Protein AF-0000000069316876 (afdb_homodimer)

InterPro domains:
  IPR002075 Nuclear transport factor 2 domain [PF02136] (20-134)
  IPR018222 Nuclear transport factor 2, eukaryote [PS50177] (19-134)
  IPR018222 Nuclear transport factor 2, eukaryote [cd00780] (15-136)
  IPR032710 NTF2-like domain superfamily [SSF54427] (7-137)
  IPR045875 Nuclear transport factor 2 [PTHR12612] (15-136)

Foldseek 3Di:
DPPDDDPVQVVLQVVFQVCQVVLVVVQQCCLQPNLQCQLVQADQQAWEAAANDIDTGSVRVSVVSVPFAHKDWDWDDKHKHWDDDVVDDPWTKMKMKTWTWMDGDPDDIFIKIKIFIWTDDPPDIHTRYIYIHTDHPVD/DPPDDDPVQVVLQVVFQVCQVVLVVVQQCCLQPNLQCQLVQADQQAWEAAANDIDTGSVRVSVVSVPFAHKDWDWDDKHKHWDDDVVDDPWTKMKMKTWTWMDGDPDDIFIKIKIFIWTDDPPDIHTRYIYIHTDPPVD

Nearest PDB structures (foldseek):
  6mrk-assembly1_U  TM=9.767E-01  e=1.403E-19  Drosophila melanogaster
  6ihj-assembly1_B  TM=9.758E-01  e=2.278E-18  Drosophila melanogaster
  6mrk-assembly2_V  TM=9.751E-01  e=9.925E-17  Drosophila melanogaster
  1jkg-assembly1_A  TM=9.235E-01  e=2.663E-16  Homo sapiens
  3nv0-assembly1_B  TM=8.945E-01  e=1.255E-13  Caenorhabditis elegans

Secondary structure (DSSP, 8-state):
------HHHHHHHHHHHHHHHHHHHHHHHHHHH-GGGGGGGEEEEEEEEETTEEEESHHHHHHHHHTSPPEEEEEEEEEEEEPPGGGB-SS-EEEEEEEEEEEETTSPPEEEEEEEEEEEETTEEEEEEEEEEE-GGG-/------HHHHHHHHHHHHHHHHHHHHHHHHHHH-GGGGGGGEEEEEEEEETTEEEESHHHHHHHHHTSPPEEEEEEEEEEEEPPGGGB-SS-EEEEEEEEEEEETTS--EEEEEEEEEEEETTEEEEEEEEEEE-GGG-

Solvent-accessible surface area (backbone atoms only — not comparable to full-atom values): 14569 Å² total; per-residue (Å²): 125,81,80,69,74,54,67,68,56,50,52,44,35,52,50,25,42,55,50,44,55,55,50,51,53,53,47,53,49,26,66,44,74,36,42,92,54,46,33,76,45,32,30,72,76,13,36,39,31,53,66,84,44,73,38,59,22,19,68,50,40,25,53,55,55,64,72,48,72,57,42,49,78,46,82,72,46,77,48,42,36,54,59,57,66,88,60,27,35,98,52,62,33,33,40,34,42,38,31,30,38,34,28,42,69,95,47,74,71,39,42,34,39,34,40,36,33,34,34,52,57,87,96,40,70,25,28,49,34,38,41,37,38,74,46,71,75,83,103,125,84,78,69,73,52,68,68,57,49,53,45,34,52,50,25,42,55,49,44,54,57,49,49,52,53,47,53,50,27,66,43,74,35,41,93,55,47,32,76,45,31,30,70,75,12,36,39,30,54,66,84,44,73,37,59,22,18,70,50,41,28,54,54,53,65,71,48,72,57,42,48,78,45,81,72,47,79,49,42,36,56,59,59,64,89,62,27,35,97,52,61,33,33,42,34,42,37,31,30,37,35,29,42,69,96,47,74,73,40,44,32,40,35,40,37,33,33,33,53,56,88,94,39,70,25,28,48,34,39,40,38,38,74,46,71,76,83,105

pLDDT: mean 90.6, std 13.01, range [31.3, 98.75]

Sequence (278 aa):
MTTAIDPDLRTKIDTACRTAEEFTKLYYESVDKKRHQMARLYMDNGLLVWNGNGANGKDNIQKYFQELPRSEHIMNTLDAQPIIDDAVSSQLTFIIQVSGTVKFQDNPTKPFQQTFMITAQGDKWKIASDCFRLQDAIFMTTAIDPDLRTKIDTACRTAEEFTKLYYESVDKKRHQMARLYMDNGLLVWNGNGANGKDNIQKYFQELPRSEHIMNTLDAQPIIDDAVSSQLTFIIQVSGTVKFQDNPTKPFQQTFMITAQGDKWKIASDCFRLQDAIF

Organism: Aedes albopictus (NCBI:txid7160)

Radius of gyration: 18.0 Å; Cα contacts (8 Å, |Δi|>4): 555; chains: 2; bounding box: 42×45×55 Å

Structure (mmCIF, N/CA/C/O backbone):
data_AF-0000000069316876-model_v1
#
loop_
_entity.id
_entity.type
_entity.pdbx_description
1 polymer 'NTF2-related export protein'
#
loop_
_atom_site.group_PDB
_atom_site.id
_atom_site.type_symbol
_atom_site.label_atom_id
_atom_site.label_alt_id
_atom_site.label_comp_id
_atom_site.label_asym_id
_atom_site.label_entity_id
_atom_site.label_seq_id
_atom_site.pdbx_PDB_ins_code
_atom_site.Cartn_x
_atom_site.Cartn_y
_atom_site.Cartn_z
_atom_site.occupancy
_atom_site.B_iso_or_equiv
_atom_site.auth_seq_id
_atom_site.auth_comp_id
_atom_site.auth_asym_id
_atom_site.auth_atom_id
_atom_site.pdbx_PDB_model_num
ATOM 1 N N . MET A 1 1 ? -2.861 11.773 27.969 1 31.3 1 MET A N 1
ATOM 2 C CA . MET A 1 1 ? -3.354 10.398 27.969 1 31.3 1 MET A CA 1
ATOM 3 C C . MET A 1 1 ? -3.121 9.727 26.625 1 31.3 1 MET A C 1
ATOM 5 O O . MET A 1 1 ? -3.568 10.227 25.594 1 31.3 1 MET A O 1
ATOM 9 N N . THR A 1 2 ? -2.055 9.148 26.344 1 43.97 2 THR A N 1
ATOM 10 C CA . THR A 1 2 ? -1.682 8.453 25.109 1 43.97 2 THR A CA 1
ATOM 11 C C . THR A 1 2 ? -2.842 7.605 24.594 1 43.97 2 THR A C 1
ATOM 13 O O . THR A 1 2 ? -3.303 6.688 25.281 1 43.97 2 THR A O 1
ATOM 16 N N . THR A 1 3 ? -3.941 8.242 24.156 1 51.72 3 THR A N 1
ATOM 17 C CA . THR A 1 3 ? -5.207 7.621 23.781 1 51.72 3 THR A CA 1
ATOM 18 C C . THR A 1 3 ? -4.98 6.215 23.234 1 51.72 3 THR A C 1
ATOM 20 O O . THR A 1 3 ? -4.262 6.031 22.25 1 51.72 3 THR A O 1
ATOM 23 N N . ALA A 1 4 ? -5.004 5.227 24.016 1 57.66 4 ALA A N 1
ATOM 24 C CA . ALA A 1 4 ? -4.77 3.789 23.938 1 57.66 4 ALA A CA 1
ATOM 25 C C . ALA A 1 4 ? -5.57 3.172 22.781 1 57.66 4 ALA A C 1
ATOM 27 O O . ALA A 1 4 ? -6.688 3.609 22.5 1 57.66 4 ALA A O 1
ATOM 28 N N . ILE A 1 5 ? -4.977 2.668 21.844 1 68.25 5 ILE A N 1
ATOM 29 C CA . ILE A 1 5 ? -5.629 1.854 20.828 1 68.25 5 ILE A CA 1
ATOM 30 C C . ILE A 1 5 ? -6.625 0.903 21.484 1 68.25 5 ILE A C 1
ATOM 32 O O . ILE A 1 5 ? -6.301 0.249 22.484 1 68.25 5 ILE A O 1
ATOM 36 N N . ASP A 1 6 ? -7.922 0.992 21.188 1 77.62 6 ASP A N 1
ATOM 37 C CA . ASP A 1 6 ? -8.961 0.065 21.625 1 77.62 6 ASP A CA 1
ATOM 38 C C . ASP A 1 6 ? -8.469 -1.378 21.578 1 77.62 6 ASP A C 1
ATOM 40 O O . ASP A 1 6 ? -7.84 -1.794 20.594 1 77.62 6 ASP A O 1
ATOM 44 N N . PRO A 1 7 ? -8.586 -2.074 22.688 1 82.81 7 PRO A N 1
ATOM 45 C CA . PRO A 1 7 ? -8.094 -3.451 22.75 1 82.81 7 PRO A CA 1
ATOM 46 C C . PRO A 1 7 ? -8.57 -4.301 21.578 1 82.81 7 PRO A C 1
ATOM 48 O O . PRO A 1 7 ? -7.836 -5.164 21.094 1 82.81 7 PRO A O 1
ATOM 51 N N . ASP A 1 8 ? -9.758 -4.125 21.156 1 85.31 8 ASP A N 1
ATOM 52 C CA . ASP A 1 8 ? -10.266 -4.863 20 1 85.31 8 ASP A CA 1
ATOM 53 C C . ASP A 1 8 ? -9.469 -4.531 18.75 1 85.31 8 ASP A C 1
ATOM 55 O O . ASP A 1 8 ? -9.148 -5.422 17.953 1 85.31 8 ASP A O 1
ATOM 59 N N . LEU A 1 9 ? -9.203 -3.328 18.609 1 86.12 9 LEU A N 1
ATOM 60 C CA . LEU A 1 9 ? -8.422 -2.902 17.453 1 86.12 9 LEU A CA 1
ATOM 61 C C . LEU A 1 9 ? -7.004 -3.461 17.516 1 86.12 9 LEU A C 1
ATOM 63 O O . LEU A 1 9 ? -6.445 -3.873 16.5 1 86.12 9 LEU A O 1
ATOM 67 N N . ARG A 1 10 ? -6.438 -3.5 18.703 1 87.75 10 ARG A N 1
ATOM 68 C CA . ARG A 1 10 ? -5.094 -4.039 18.891 1 87.75 10 ARG A CA 1
ATOM 69 C C . ARG A 1 10 ? -5.031 -5.504 18.469 1 87.75 10 ARG A C 1
ATOM 71 O O . ARG A 1 10 ? -4.059 -5.938 17.844 1 87.75 10 ARG A O 1
ATOM 78 N N . THR A 1 11 ? -6.051 -6.215 18.859 1 91.56 11 THR A N 1
ATOM 79 C CA . THR A 1 11 ? -6.105 -7.629 18.484 1 91.56 11 THR A CA 1
ATOM 80 C C . THR A 1 11 ? -6.195 -7.789 16.969 1 91.56 11 THR A C 1
ATOM 82 O O . THR A 1 11 ? -5.551 -8.672 16.406 1 91.56 11 THR A O 1
ATOM 85 N N . LYS A 1 12 ? -6.984 -6.961 16.359 1 90.94 12 LYS A N 1
ATOM 86 C CA . LYS A 1 12 ? -7.117 -7.008 14.906 1 90.94 12 LYS A CA 1
ATOM 87 C C . LYS A 1 12 ? -5.797 -6.664 14.227 1 90.94 12 LYS A C 1
ATOM 89 O O . LYS A 1 12 ? -5.438 -7.27 13.211 1 90.94 12 LYS A O 1
ATOM 94 N N . ILE A 1 13 ? -5.09 -5.75 14.766 1 91.56 13 ILE A N 1
ATOM 95 C CA . ILE A 1 13 ? -3.797 -5.344 14.227 1 91.56 13 ILE A CA 1
ATOM 96 C C . ILE A 1 13 ? -2.803 -6.496 14.344 1 91.56 13 ILE A C 1
ATOM 98 O O . ILE A 1 13 ? -2.078 -6.797 13.398 1 91.56 13 ILE A O 1
ATOM 102 N N . ASP A 1 14 ? -2.822 -7.164 15.469 1 93.69 14 ASP A N 1
ATOM 103 C CA . ASP A 1 14 ? -1.938 -8.305 15.688 1 93.69 14 ASP A CA 1
ATOM 104 C C . ASP A 1 14 ? -2.262 -9.438 14.719 1 93.69 14 ASP A C 1
ATOM 106 O O . ASP A 1 14 ? -1.356 -10.086 14.18 1 93.69 14 ASP A O 1
ATOM 110 N N . THR A 1 15 ? -3.482 -9.672 14.523 1 94.25 15 THR A N 1
ATOM 111 C CA . THR A 1 15 ? -3.914 -10.695 13.578 1 94.25 15 THR A CA 1
ATOM 112 C C . THR A 1 15 ? -3.469 -10.344 12.164 1 94.25 15 THR A C 1
ATOM 114 O O . THR A 1 15 ? -3.004 -11.211 11.422 1 94.25 15 THR A O 1
ATOM 117 N N . ALA A 1 16 ? -3.648 -9.094 11.781 1 95.56 16 ALA A N 1
ATOM 118 C CA . ALA A 1 16 ? -3.217 -8.641 10.461 1 95.56 16 ALA A CA 1
ATOM 119 C C . ALA A 1 16 ? -1.723 -8.875 10.258 1 95.56 16 ALA A C 1
ATOM 121 O O . ALA A 1 16 ? -1.301 -9.359 9.203 1 95.56 16 ALA A O 1
ATOM 122 N N . CYS A 1 17 ? -0.915 -8.578 11.242 1 95.44 17 CYS A N 1
ATOM 123 C CA . CYS A 1 17 ? 0.534 -8.719 11.148 1 95.44 17 CYS A CA 1
ATOM 124 C C . CYS A 1 17 ? 0.928 -10.18 10.984 1 95.44 17 CYS A C 1
ATOM 126 O O . CYS A 1 17 ? 1.76 -10.516 10.141 1 95.44 17 CYS A O 1
ATOM 128 N N . ARG A 1 18 ? 0.341 -11.039 11.781 1 96.56 18 ARG A N 1
ATOM 129 C CA . ARG A 1 18 ? 0.637 -12.469 11.703 1 96.56 18 ARG A CA 1
ATOM 130 C C . ARG A 1 18 ? 0.204 -13.047 10.359 1 96.56 18 ARG A C 1
ATOM 132 O O . ARG A 1 18 ? 0.946 -13.812 9.742 1 96.56 18 ARG A O 1
ATOM 139 N N . THR A 1 19 ? -0.968 -12.703 9.992 1 96.88 19 THR A N 1
ATOM 140 C CA . THR A 1 19 ? -1.488 -13.156 8.711 1 96.88 19 THR A CA 1
ATOM 141 C C . THR A 1 19 ? -0.598 -12.688 7.566 1 96.88 19 THR A C 1
ATOM 143 O O . THR A 1 19 ? -0.281 -13.453 6.656 1 96.88 19 THR A O 1
ATOM 146 N N . ALA A 1 20 ? -0.186 -11.477 7.59 1 98.25 20 ALA A N 1
ATOM 147 C CA . ALA A 1 20 ? 0.658 -10.906 6.547 1 98.25 20 ALA A CA 1
ATOM 148 C C . ALA A 1 20 ? 1.967 -11.68 6.41 1 98.25 20 ALA A C 1
ATOM 150 O O . ALA A 1 20 ? 2.441 -11.914 5.301 1 98.25 20 ALA A O 1
ATOM 151 N N . GLU A 1 21 ? 2.564 -12.031 7.512 1 98.06 21 GLU A N 1
ATOM 152 C CA . GLU A 1 21 ? 3.818 -12.773 7.492 1 98.06 21 GLU A CA 1
ATOM 153 C C . GLU A 1 21 ? 3.652 -14.109 6.773 1 98.06 21 GLU A C 1
ATOM 155 O O . GLU A 1 21 ? 4.434 -14.438 5.875 1 98.06 21 GLU A O 1
ATOM 160 N N . GLU A 1 22 ? 2.688 -14.82 7.145 1 97.69 22 GLU A N 1
ATOM 161 C CA . GLU A 1 22 ? 2.443 -16.125 6.527 1 97.69 22 GLU A CA 1
ATOM 162 C C . GLU A 1 22 ? 2.043 -15.977 5.062 1 97.69 22 GLU A C 1
ATOM 164 O O . GLU A 1 22 ? 2.518 -16.719 4.207 1 97.69 22 GLU A O 1
ATOM 169 N N . PHE A 1 23 ? 1.198 -15.078 4.82 1 98.31 23 PHE A N 1
ATOM 170 C CA . PHE A 1 23 ? 0.684 -14.867 3.471 1 98.31 23 PHE A CA 1
ATOM 171 C C . PHE A 1 23 ? 1.811 -14.5 2.514 1 98.31 23 PHE A C 1
ATOM 173 O O . PHE A 1 23 ? 1.899 -15.047 1.411 1 98.31 23 PHE A O 1
ATOM 180 N N . THR A 1 24 ? 2.646 -13.57 2.887 1 98.69 24 THR A N 1
ATOM 181 C CA . THR A 1 24 ? 3.678 -13.094 1.974 1 98.69 24 THR A CA 1
ATOM 182 C C . THR A 1 24 ? 4.73 -14.172 1.731 1 98.69 24 THR A C 1
ATOM 184 O O . THR A 1 24 ? 5.285 -14.273 0.635 1 98.69 24 THR A O 1
ATOM 187 N N . LYS A 1 25 ? 5.008 -14.945 2.756 1 98.25 25 LYS A N 1
ATOM 188 C CA . LYS A 1 25 ? 5.906 -16.078 2.547 1 98.25 25 LYS A CA 1
ATOM 189 C C . LYS A 1 25 ? 5.367 -17.016 1.468 1 98.25 25 LYS A C 1
ATOM 191 O O . LYS A 1 25 ? 6.098 -17.391 0.551 1 98.25 25 LYS A O 1
ATOM 196 N N . LEU A 1 26 ? 4.137 -17.359 1.573 1 98.19 26 LEU A N 1
ATOM 197 C CA . LEU A 1 26 ? 3.492 -18.203 0.575 1 98.19 26 LEU A CA 1
ATOM 198 C C . LEU A 1 26 ? 3.518 -17.547 -0.798 1 98.19 26 LEU A C 1
ATOM 200 O O . LEU A 1 26 ? 3.85 -18.188 -1.796 1 98.19 26 LEU A O 1
ATOM 204 N N . TYR A 1 27 ? 3.156 -16.328 -0.862 1 98.75 27 TYR A N 1
ATOM 205 C CA . TYR A 1 27 ? 3.064 -15.602 -2.123 1 98.75 27 TYR A CA 1
ATOM 206 C C . TYR A 1 27 ? 4.398 -15.617 -2.857 1 98.75 27 TYR A C 1
ATOM 208 O O . TYR A 1 27 ? 4.465 -15.992 -4.031 1 98.75 27 TYR A O 1
ATOM 216 N N . TYR A 1 28 ? 5.414 -15.164 -2.156 1 98.62 28 TYR A N 1
ATOM 217 C CA . TYR A 1 28 ? 6.684 -15.016 -2.855 1 98.62 28 TYR A CA 1
ATOM 218 C C . TYR A 1 28 ? 7.297 -16.375 -3.174 1 98.62 28 TYR A C 1
ATOM 220 O O . TYR A 1 28 ? 7.969 -16.531 -4.195 1 98.62 28 TYR A O 1
ATOM 228 N N . GLU A 1 29 ? 7.07 -17.375 -2.289 1 98.38 29 GLU A N 1
ATOM 229 C CA . GLU A 1 29 ? 7.449 -18.719 -2.682 1 98.38 29 GLU A CA 1
ATOM 230 C C . GLU A 1 29 ? 6.738 -19.141 -3.965 1 98.38 29 GLU A C 1
ATOM 232 O O . GLU A 1 29 ? 7.352 -19.75 -4.852 1 98.38 29 GLU A O 1
ATOM 237 N N . SER A 1 30 ? 5.473 -18.844 -4.082 1 98.38 30 SER A N 1
ATOM 238 C CA . SER A 1 30 ? 4.68 -19.219 -5.25 1 98.38 30 SER A CA 1
ATOM 239 C C . SER A 1 30 ? 5.133 -18.453 -6.492 1 98.38 30 SER A C 1
ATOM 241 O O . SER A 1 30 ? 5.375 -19.062 -7.539 1 98.38 30 SER A O 1
ATOM 243 N N . VAL A 1 31 ? 5.238 -17.172 -6.41 1 97.88 31 VAL A N 1
ATOM 244 C CA . VAL A 1 31 ? 5.594 -16.359 -7.57 1 97.88 31 VAL A CA 1
ATOM 245 C C . VAL A 1 31 ? 6.996 -16.734 -8.055 1 97.88 31 VAL A C 1
ATOM 247 O O . VAL A 1 31 ? 7.27 -16.719 -9.25 1 97.88 31 VAL A O 1
ATOM 250 N N . ASP A 1 32 ? 7.867 -17.141 -7.148 1 98 32 ASP A N 1
ATOM 251 C CA . ASP A 1 32 ? 9.25 -17.438 -7.52 1 98 32 ASP A CA 1
ATOM 252 C C . ASP A 1 32 ? 9.391 -18.891 -7.988 1 98 32 ASP A C 1
ATOM 254 O O . ASP A 1 32 ? 10.219 -19.188 -8.852 1 98 32 ASP A O 1
ATOM 258 N N . LYS A 1 33 ? 8.602 -19.812 -7.422 1 97.44 33 LYS A N 1
ATOM 259 C CA . LYS A 1 33 ? 8.922 -21.219 -7.617 1 97.44 33 LYS A CA 1
ATOM 260 C C . LYS A 1 33 ? 7.715 -22 -8.141 1 97.44 33 LYS A C 1
ATOM 262 O O . LYS A 1 33 ? 7.859 -23.109 -8.664 1 97.44 33 LYS A O 1
ATOM 267 N N . LYS A 1 34 ? 6.512 -21.531 -7.906 1 97.31 34 LYS A N 1
ATOM 268 C CA . LYS A 1 34 ? 5.285 -22.266 -8.234 1 97.31 34 LYS A CA 1
ATOM 269 C C . LYS A 1 34 ? 4.297 -21.359 -8.969 1 97.31 34 LYS A C 1
ATOM 271 O O . LYS A 1 34 ? 3.131 -21.266 -8.578 1 97.31 34 LYS A O 1
ATOM 276 N N . ARG A 1 35 ? 4.723 -20.812 -10.078 1 96.19 35 ARG A N 1
ATOM 277 C CA . ARG A 1 35 ? 3.928 -19.812 -10.773 1 96.19 35 ARG A CA 1
ATOM 278 C C . ARG A 1 35 ? 2.59 -20.391 -11.227 1 96.19 35 ARG A C 1
ATOM 280 O O . ARG A 1 35 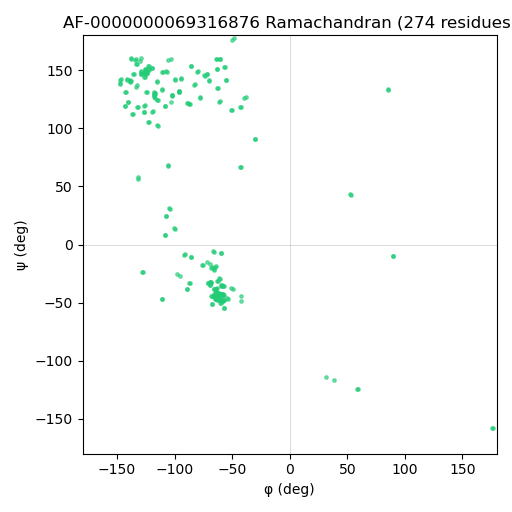? 1.612 -19.656 -11.383 1 96.19 35 ARG A O 1
ATOM 287 N N . HIS A 1 36 ? 2.584 -21.672 -11.484 1 96.12 36 HIS A N 1
ATOM 288 C CA . HIS A 1 36 ? 1.364 -22.328 -11.961 1 96.12 36 HIS A CA 1
ATOM 289 C C . HIS A 1 36 ? 0.286 -22.328 -10.883 1 96.12 36 HIS A C 1
ATOM 291 O O . HIS A 1 36 ? -0.875 -22.641 -11.156 1 96.12 36 HIS A O 1
ATOM 297 N N . GLN A 1 37 ? 0.593 -21.859 -9.625 1 96.81 37 GLN A N 1
ATOM 298 C CA . GLN A 1 37 ? -0.348 -21.875 -8.516 1 96.81 37 GLN A CA 1
ATOM 299 C C . GLN A 1 37 ? -0.838 -20.469 -8.18 1 96.81 37 GLN A C 1
ATOM 301 O O . GLN A 1 37 ? -1.539 -20.281 -7.184 1 96.81 37 GLN A O 1
ATOM 306 N N . MET A 1 38 ? -0.503 -19.5 -8.984 1 98.19 38 MET A N 1
ATOM 307 C CA . MET A 1 38 ? -0.756 -18.125 -8.586 1 98.19 38 MET A CA 1
ATOM 308 C C . MET A 1 38 ? -2.252 -17.828 -8.578 1 98.19 38 MET A C 1
ATOM 310 O O . MET A 1 38 ? -2.727 -17.047 -7.754 1 98.19 38 MET A O 1
ATOM 314 N N . ALA A 1 39 ? -3.012 -18.438 -9.43 1 97.88 39 ALA A N 1
ATOM 315 C CA . ALA A 1 39 ? -4.445 -18.172 -9.539 1 97.88 39 ALA A CA 1
ATOM 316 C C . ALA A 1 39 ? -5.152 -18.438 -8.211 1 97.88 39 ALA A C 1
ATOM 318 O O . ALA A 1 39 ? -6.094 -17.719 -7.852 1 97.88 39 ALA A O 1
ATOM 319 N N . ARG A 1 40 ? -4.727 -19.391 -7.504 1 97.19 40 ARG A N 1
ATOM 320 C CA . ARG A 1 40 ? -5.395 -19.812 -6.273 1 97.19 40 ARG A CA 1
ATOM 321 C C . ARG A 1 40 ? -5.266 -18.734 -5.195 1 97.19 40 ARG A C 1
ATOM 323 O O . ARG A 1 40 ? -5.984 -18.781 -4.191 1 97.19 40 ARG A O 1
ATOM 330 N N . LEU A 1 41 ? -4.324 -17.828 -5.312 1 98.12 41 LEU A N 1
ATOM 331 C CA . LEU A 1 41 ? -4.094 -16.797 -4.301 1 98.12 41 LEU A CA 1
ATOM 332 C C . LEU A 1 41 ? -4.992 -15.594 -4.531 1 98.12 41 LEU A C 1
ATOM 334 O O . LEU A 1 41 ? -5.105 -14.719 -3.67 1 98.12 41 LEU A O 1
ATOM 338 N N . TYR A 1 42 ? -5.652 -15.531 -5.652 1 97.12 42 TYR A N 1
ATOM 339 C CA . TYR A 1 42 ? -6.418 -14.344 -6.023 1 97.12 42 TYR A CA 1
ATOM 340 C C . TYR A 1 42 ? -7.914 -14.625 -5.984 1 97.12 42 TYR A C 1
ATOM 342 O O . TYR A 1 42 ? -8.344 -15.75 -6.238 1 97.12 42 TYR A O 1
ATOM 350 N N . MET A 1 43 ? -8.656 -13.625 -5.672 1 94.88 43 MET A N 1
ATOM 351 C CA . MET A 1 43 ? -10.094 -13.68 -5.926 1 94.88 43 MET A CA 1
ATOM 352 C C . MET A 1 43 ? -10.375 -13.852 -7.414 1 94.88 43 MET A C 1
ATOM 354 O O . MET A 1 43 ? -9.562 -13.469 -8.258 1 94.88 43 MET A O 1
ATOM 358 N N . ASP A 1 44 ? -11.57 -14.32 -7.723 1 94.19 44 ASP A N 1
ATOM 359 C CA . ASP A 1 44 ? -11.953 -14.516 -9.117 1 94.19 44 ASP A CA 1
ATOM 360 C C . ASP A 1 44 ? -11.844 -13.211 -9.906 1 94.19 44 ASP A C 1
ATOM 362 O O . ASP A 1 44 ? -11.461 -13.211 -11.07 1 94.19 44 ASP A O 1
ATOM 366 N N . ASN A 1 45 ? -12.172 -12.125 -9.234 1 92.06 45 ASN A N 1
ATOM 367 C CA . ASN A 1 45 ? -12.133 -10.812 -9.875 1 92.06 45 ASN A CA 1
ATOM 368 C C . ASN A 1 45 ? -10.961 -9.984 -9.367 1 92.06 45 ASN A C 1
ATOM 370 O O . ASN A 1 45 ? -11.031 -8.75 -9.336 1 92.06 45 ASN A O 1
ATOM 374 N N . GLY A 1 46 ? -9.922 -10.625 -8.875 1 93.56 46 GLY A N 1
ATOM 375 C CA . GLY A 1 46 ? -8.758 -9.914 -8.359 1 93.56 46 GLY A CA 1
ATOM 376 C C . GLY A 1 46 ? -8.141 -8.977 -9.383 1 93.56 46 GLY A C 1
ATOM 377 O O . GLY A 1 46 ? -8.258 -9.195 -10.586 1 93.56 46 GLY A O 1
ATOM 378 N N . LEU A 1 47 ? -7.504 -7.957 -8.883 1 95.12 47 LEU A N 1
ATOM 379 C CA . LEU A 1 47 ? -6.832 -6.98 -9.727 1 95.12 47 LEU A CA 1
ATOM 380 C C . LEU A 1 47 ? -5.328 -6.984 -9.469 1 95.12 47 LEU A C 1
ATOM 382 O O . LEU A 1 47 ? -4.891 -6.902 -8.32 1 95.12 47 LEU A O 1
ATOM 386 N N . LEU A 1 48 ? -4.559 -7.07 -10.523 1 96.25 48 LEU A N 1
ATOM 387 C CA . LEU A 1 48 ? -3.102 -6.973 -10.477 1 96.25 48 LEU A CA 1
ATOM 388 C C . LEU A 1 48 ? -2.611 -5.77 -11.273 1 96.25 48 LEU A C 1
ATOM 390 O O . LEU A 1 48 ? -3.047 -5.555 -12.406 1 96.25 48 LEU A O 1
ATOM 394 N N . VAL A 1 49 ? -1.817 -4.973 -10.703 1 95.69 49 VAL A N 1
ATOM 395 C CA . VAL A 1 49 ? -1.035 -3.961 -11.406 1 95.69 49 VAL A CA 1
ATOM 396 C C . VAL A 1 49 ? 0.455 -4.219 -11.195 1 95.69 49 VAL A C 1
ATOM 398 O O . VAL A 1 49 ? 0.949 -4.141 -10.062 1 95.69 49 VAL A O 1
ATOM 401 N N . TRP A 1 50 ? 1.14 -4.543 -12.266 1 96.75 50 TRP A N 1
ATOM 402 C CA . TRP A 1 50 ? 2.564 -4.859 -12.242 1 96.75 50 TRP A CA 1
ATOM 403 C C . TRP A 1 50 ? 3.361 -3.828 -13.039 1 96.75 50 TRP A C 1
ATOM 405 O O . TRP A 1 50 ? 3.396 -3.875 -14.273 1 96.75 50 TRP A O 1
ATOM 415 N N . ASN A 1 51 ? 4.008 -2.916 -12.32 1 94.31 51 ASN A N 1
ATOM 416 C CA . ASN A 1 51 ? 4.766 -1.828 -12.93 1 94.31 51 ASN A CA 1
ATOM 417 C C . ASN A 1 51 ? 3.918 -1.056 -13.938 1 94.31 51 ASN A C 1
ATOM 419 O O . ASN A 1 51 ? 4.359 -0.796 -15.055 1 94.31 51 ASN A O 1
ATOM 423 N N . GLY A 1 52 ? 2.738 -0.851 -13.461 1 91.56 52 GLY A N 1
ATOM 424 C CA . GLY A 1 52 ? 1.878 -0.022 -14.297 1 91.56 52 GLY A CA 1
ATOM 425 C C . GLY A 1 52 ? 1.065 -0.819 -15.297 1 91.56 52 GLY A C 1
ATOM 426 O O . GLY A 1 52 ? 0.174 -0.277 -15.953 1 91.56 52 GLY A O 1
ATOM 427 N N . ASN A 1 53 ? 1.365 -2.084 -15.438 1 91.94 53 ASN A N 1
ATOM 428 C CA . ASN A 1 53 ? 0.611 -2.953 -16.328 1 91.94 53 ASN A CA 1
ATOM 429 C C . ASN A 1 53 ? -0.463 -3.736 -15.578 1 91.94 53 ASN A C 1
ATOM 431 O O . ASN A 1 53 ? -0.159 -4.461 -14.633 1 91.94 53 ASN A O 1
ATOM 435 N N . GLY A 1 54 ? -1.653 -3.734 -16.094 1 91.88 54 GLY A N 1
ATOM 436 C CA . GLY A 1 54 ? -2.768 -4.293 -15.336 1 91.88 54 GLY A CA 1
ATOM 437 C C . GLY A 1 54 ? -3.244 -5.625 -15.883 1 91.88 54 GLY A C 1
ATOM 438 O O . GLY A 1 54 ? -3.109 -5.898 -17.078 1 91.88 54 GLY A O 1
ATOM 439 N N . ALA A 1 55 ? -3.73 -6.473 -15.055 1 93.5 55 ALA A N 1
ATOM 440 C CA . ALA A 1 55 ? -4.484 -7.691 -15.344 1 93.5 55 ALA A CA 1
ATOM 441 C C . ALA A 1 55 ? -5.617 -7.887 -14.336 1 93.5 55 ALA A C 1
ATOM 443 O O . ALA A 1 55 ? -5.484 -7.531 -13.164 1 93.5 55 ALA A O 1
ATOM 444 N N . ASN A 1 56 ? -6.695 -8.352 -14.812 1 93.56 56 ASN A N 1
ATOM 445 C CA . ASN A 1 56 ? -7.812 -8.625 -13.914 1 93.56 56 ASN A CA 1
ATOM 446 C C . ASN A 1 56 ? -8.359 -10.039 -14.125 1 93.56 56 ASN A C 1
ATOM 448 O O . ASN A 1 56 ? -8.352 -10.547 -15.242 1 93.56 56 ASN A O 1
ATOM 452 N N . GLY A 1 57 ? -8.883 -10.625 -12.992 1 94.44 57 GLY A N 1
ATOM 453 C CA . GLY A 1 57 ? -9.336 -12 -13.031 1 94.44 57 GLY A CA 1
ATOM 454 C C . GLY A 1 57 ? -8.219 -13 -12.797 1 94.44 57 GLY A C 1
ATOM 455 O O . GLY A 1 57 ? -7.152 -12.906 -13.406 1 94.44 57 GLY A O 1
ATOM 456 N N . LYS A 1 58 ? -8.5 -13.938 -11.945 1 96.44 58 LYS A N 1
ATOM 457 C CA . LYS A 1 58 ? -7.445 -14.828 -11.477 1 96.44 58 LYS A CA 1
ATOM 458 C C . LYS A 1 58 ? -6.812 -15.586 -12.641 1 96.44 58 LYS A C 1
ATOM 460 O O . LYS A 1 58 ? -5.605 -15.852 -12.633 1 96.44 58 LYS A O 1
ATOM 465 N N . ASP A 1 59 ? -7.59 -15.961 -13.68 1 96.94 59 ASP A N 1
ATOM 466 C CA . ASP A 1 59 ? -7.031 -16.703 -14.805 1 96.94 59 ASP A CA 1
ATOM 467 C C . ASP A 1 59 ? -6.078 -15.844 -15.617 1 96.94 59 ASP A C 1
ATOM 469 O O . ASP A 1 59 ? -5.012 -16.297 -16.031 1 96.94 59 ASP A O 1
ATOM 473 N N . ASN A 1 60 ? -6.5 -14.609 -15.875 1 96.44 60 ASN A N 1
ATOM 474 C CA . ASN A 1 60 ? -5.625 -13.688 -16.594 1 96.44 60 ASN A CA 1
ATOM 475 C C . ASN A 1 60 ? -4.367 -13.367 -15.781 1 96.44 60 ASN A C 1
ATOM 477 O O . ASN A 1 60 ? -3.281 -13.227 -16.344 1 96.44 60 ASN A O 1
ATOM 481 N N . ILE A 1 61 ? -4.57 -13.242 -14.5 1 97.25 61 ILE A N 1
ATOM 482 C CA . ILE A 1 61 ? -3.436 -12.961 -13.625 1 97.25 61 ILE A CA 1
ATOM 483 C C . ILE A 1 61 ? -2.459 -14.133 -13.656 1 97.25 61 ILE A C 1
ATOM 485 O O . ILE A 1 61 ? -1.244 -13.93 -13.734 1 97.25 61 ILE A O 1
ATOM 489 N N . GLN A 1 62 ? -2.973 -15.32 -13.648 1 97.81 62 GLN A N 1
ATOM 490 C CA . GLN A 1 62 ? -2.131 -16.5 -13.766 1 97.81 62 GLN A CA 1
ATOM 491 C C . GLN A 1 62 ? -1.299 -16.469 -15.047 1 97.81 62 GLN A C 1
ATOM 493 O O . GLN A 1 62 ? -0.094 -16.734 -15.016 1 97.81 62 GLN A O 1
ATOM 498 N N . LYS A 1 63 ? -1.903 -16.188 -16.141 1 96.88 63 LYS A N 1
ATOM 499 C CA . LYS A 1 63 ? -1.202 -16.109 -17.422 1 96.88 63 LYS A CA 1
ATOM 500 C C . LYS A 1 63 ? -0.126 -15.023 -17.375 1 96.88 63 LYS A C 1
ATOM 502 O O . LYS A 1 63 ? 0.961 -15.203 -17.938 1 96.88 63 LYS A O 1
ATOM 507 N N . TYR A 1 64 ? -0.483 -13.93 -16.812 1 96.94 64 TYR A N 1
ATOM 508 C CA . TYR A 1 64 ? 0.462 -12.828 -16.703 1 96.94 64 TYR A CA 1
ATOM 509 C C . TYR A 1 64 ? 1.76 -13.281 -16.047 1 96.94 64 TYR A C 1
ATOM 511 O O . TYR A 1 64 ? 2.85 -13.016 -16.562 1 96.94 64 TYR A O 1
ATOM 519 N N . PHE A 1 65 ? 1.63 -14.016 -14.938 1 97.25 65 PHE A N 1
ATOM 520 C CA . PHE A 1 65 ? 2.799 -14.445 -14.188 1 97.25 65 PHE A CA 1
ATOM 521 C C . PHE A 1 65 ? 3.611 -15.469 -14.977 1 97.25 65 PHE A C 1
ATOM 523 O O . PHE A 1 65 ? 4.84 -15.516 -14.859 1 97.25 65 PHE A O 1
ATOM 530 N N . GLN A 1 66 ? 2.914 -16.219 -15.727 1 95.88 66 GLN A N 1
ATOM 531 C CA . GLN A 1 66 ? 3.604 -17.234 -16.516 1 95.88 66 GLN A CA 1
ATOM 532 C C . GLN A 1 66 ? 4.508 -16.609 -17.562 1 95.88 66 GLN A C 1
ATOM 534 O O . GLN A 1 66 ? 5.469 -17.234 -18.016 1 95.88 66 GLN A O 1
ATOM 539 N N . GLU A 1 67 ? 4.254 -15.391 -17.906 1 95.12 67 GLU A N 1
ATOM 540 C CA . GLU A 1 67 ? 5.008 -14.711 -18.953 1 95.12 67 GLU A CA 1
ATOM 541 C C . GLU A 1 67 ? 6.195 -13.945 -18.375 1 95.12 67 GLU A C 1
ATOM 543 O O . GLU A 1 67 ? 7.055 -13.469 -19.125 1 95.12 67 GLU A O 1
ATOM 548 N N . LEU A 1 68 ? 6.234 -13.875 -17.078 1 94.38 68 LEU A N 1
ATOM 549 C CA . LEU A 1 68 ? 7.324 -13.148 -16.438 1 94.38 68 LEU A CA 1
ATOM 550 C C . LEU A 1 68 ? 8.594 -14 -16.391 1 94.38 68 LEU A C 1
ATOM 552 O O . LEU A 1 68 ? 8.516 -15.227 -16.281 1 94.38 68 LEU A O 1
ATOM 556 N N . PRO A 1 69 ? 9.766 -13.359 -16.438 1 95.44 69 PRO A N 1
ATOM 557 C CA . PRO A 1 69 ? 11 -14.109 -16.188 1 95.44 69 PRO A CA 1
ATOM 558 C C . PRO A 1 69 ? 11.078 -14.664 -14.773 1 95.44 69 PRO A C 1
ATOM 560 O O . PRO A 1 69 ? 10.398 -14.172 -13.875 1 95.44 69 PRO A O 1
ATOM 563 N N . ARG A 1 70 ? 11.945 -15.695 -14.648 1 96.56 70 ARG A N 1
ATOM 564 C CA . ARG A 1 70 ? 12.172 -16.219 -13.305 1 96.56 70 ARG A CA 1
ATOM 565 C C . ARG A 1 70 ? 12.625 -15.125 -12.352 1 96.56 70 ARG A C 1
ATOM 567 O O . ARG A 1 70 ? 13.406 -14.242 -12.727 1 96.56 70 ARG A O 1
ATOM 574 N N . SER A 1 71 ? 12.148 -15.195 -11.148 1 97.88 71 SER A N 1
ATOM 575 C CA . SER A 1 71 ? 12.438 -14.148 -10.172 1 97.88 71 SER A CA 1
ATOM 576 C C . SER A 1 71 ? 12.859 -14.75 -8.828 1 97.88 71 SER A C 1
ATOM 578 O O . SER A 1 71 ? 12.641 -15.938 -8.586 1 97.88 71 SER A O 1
ATOM 580 N N . GLU A 1 72 ? 13.539 -13.93 -8.039 1 98.12 72 GLU A N 1
ATOM 581 C CA . GLU A 1 72 ? 13.875 -14.18 -6.645 1 98.12 72 GLU A CA 1
ATOM 582 C C . GLU A 1 72 ? 13.656 -12.938 -5.789 1 98.12 72 GLU A C 1
ATOM 584 O O . GLU A 1 72 ? 14.375 -11.945 -5.93 1 98.12 72 GLU A O 1
ATOM 589 N N . HIS A 1 73 ? 12.695 -13.062 -4.953 1 97.75 73 HIS A N 1
ATOM 590 C CA . HIS A 1 73 ? 12.359 -11.922 -4.109 1 97.75 73 HIS A CA 1
ATOM 591 C C . HIS A 1 73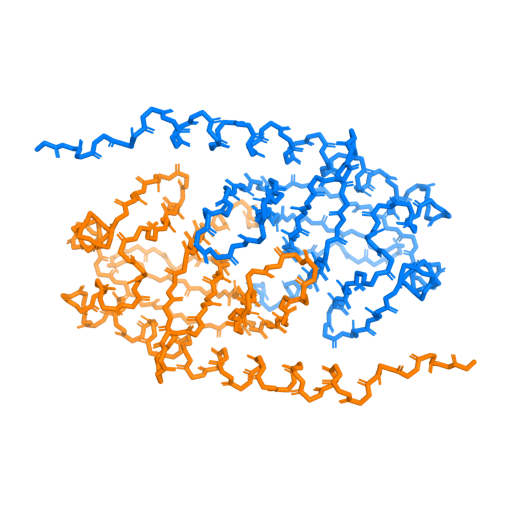 ? 12.953 -12.07 -2.715 1 97.75 73 HIS A C 1
ATOM 593 O O . HIS A 1 73 ? 12.961 -13.172 -2.156 1 97.75 73 HIS A O 1
ATOM 599 N N . ILE A 1 74 ? 13.414 -10.953 -2.152 1 97.31 74 ILE A N 1
ATOM 600 C CA . ILE A 1 74 ? 13.828 -10.852 -0.756 1 97.31 74 ILE A CA 1
ATOM 601 C C . ILE A 1 74 ? 13.094 -9.688 -0.088 1 97.31 74 ILE A C 1
ATOM 603 O O . ILE A 1 74 ? 13.227 -8.539 -0.508 1 97.31 74 ILE A O 1
ATOM 607 N N . MET A 1 75 ? 12.336 -10.047 0.936 1 96.81 75 MET A N 1
ATOM 608 C CA . MET A 1 75 ? 11.578 -9.023 1.646 1 96.81 75 MET A CA 1
ATOM 609 C C . MET A 1 75 ? 12.453 -8.305 2.672 1 96.81 75 MET A C 1
ATOM 611 O O . MET A 1 75 ? 13.234 -8.945 3.379 1 96.81 75 MET A O 1
ATOM 615 N N . ASN A 1 76 ? 12.312 -7.004 2.756 1 95.69 76 ASN A N 1
ATOM 616 C CA . ASN A 1 76 ? 13.039 -6.195 3.725 1 95.69 76 ASN A CA 1
ATOM 617 C C . ASN A 1 76 ? 12.109 -5.625 4.793 1 95.69 76 ASN A C 1
ATOM 619 O O . ASN A 1 76 ? 12.453 -5.605 5.977 1 95.69 76 ASN A O 1
ATOM 623 N N . THR A 1 77 ? 11.016 -5.078 4.438 1 95.69 77 THR A N 1
ATOM 624 C CA . THR A 1 77 ? 10.031 -4.547 5.375 1 95.69 77 THR A CA 1
ATOM 625 C C . THR A 1 77 ? 8.648 -5.141 5.109 1 95.69 77 THR A C 1
ATOM 627 O O . THR A 1 77 ? 8.328 -5.488 3.973 1 95.69 77 THR A O 1
ATOM 630 N N . LEU A 1 78 ? 7.875 -5.305 6.086 1 97.38 78 LEU A N 1
ATOM 631 C CA . LEU A 1 78 ? 6.508 -5.809 6.047 1 97.38 78 LEU A CA 1
ATOM 632 C C . LEU A 1 78 ? 5.633 -5.094 7.07 1 97.38 78 LEU A C 1
ATOM 634 O O . LEU A 1 78 ? 5.949 -5.086 8.266 1 97.38 78 LEU A O 1
ATOM 638 N N . ASP A 1 79 ? 4.57 -4.41 6.578 1 97.44 79 ASP A N 1
ATOM 639 C CA . ASP A 1 79 ? 3.555 -3.797 7.426 1 97.44 79 ASP A CA 1
ATOM 640 C C . ASP A 1 79 ? 2.158 -4.289 7.051 1 97.44 79 ASP A C 1
ATOM 642 O O . ASP A 1 79 ? 1.919 -4.688 5.91 1 97.44 79 ASP A O 1
ATOM 646 N N . ALA A 1 80 ? 1.298 -4.312 8.023 1 96.62 80 ALA A N 1
ATOM 647 C CA . ALA A 1 80 ? -0.07 -4.754 7.77 1 96.62 80 ALA A CA 1
ATOM 648 C C . ALA A 1 80 ? -1.062 -4.012 8.656 1 96.62 80 ALA A C 1
ATOM 650 O O . ALA A 1 80 ? -0.758 -3.699 9.812 1 96.62 80 ALA A O 1
ATOM 651 N N . GLN A 1 81 ? -2.168 -3.713 8.094 1 94.69 81 GLN A N 1
ATOM 652 C CA . GLN A 1 81 ? -3.23 -3.041 8.836 1 94.69 81 GLN A CA 1
ATOM 653 C C . GLN A 1 81 ? -4.594 -3.635 8.5 1 94.69 81 GLN A C 1
ATOM 655 O O . GLN A 1 81 ? -4.859 -3.988 7.348 1 94.69 81 GLN A O 1
ATOM 660 N N . PRO A 1 82 ? -5.383 -3.74 9.555 1 92.19 82 PRO A N 1
ATOM 661 C CA . PRO A 1 82 ? -6.766 -4.121 9.258 1 92.19 82 PRO A CA 1
ATOM 662 C C . PRO A 1 82 ? -7.57 -2.979 8.641 1 92.19 82 PRO A C 1
ATOM 664 O O . PRO A 1 82 ? -7.258 -1.807 8.859 1 92.19 82 PRO A O 1
ATOM 667 N N . ILE A 1 83 ? -8.445 -3.34 7.766 1 86 83 ILE A N 1
ATOM 668 C CA . ILE A 1 83 ? -9.406 -2.359 7.281 1 86 83 ILE A CA 1
ATOM 669 C C . ILE A 1 83 ? -10.633 -2.346 8.188 1 86 83 ILE A C 1
ATOM 671 O O . ILE A 1 83 ? -11.211 -3.398 8.484 1 86 83 ILE A O 1
ATOM 675 N N . ILE A 1 84 ? -10.883 -1.266 8.688 1 73.5 84 ILE A N 1
ATOM 676 C CA . ILE A 1 84 ? -11.961 -1.179 9.672 1 73.5 84 ILE A CA 1
ATOM 677 C C . ILE A 1 84 ? -13.297 -0.993 8.961 1 73.5 84 ILE A C 1
ATOM 679 O O . ILE A 1 84 ? -13.344 -0.524 7.824 1 73.5 84 ILE A O 1
ATOM 683 N N . ASP A 1 85 ? -14.344 -1.418 9.586 1 61.5 85 ASP A N 1
ATOM 684 C CA . ASP A 1 85 ? -15.719 -1.769 9.25 1 61.5 85 ASP A CA 1
ATOM 685 C C . ASP A 1 85 ? -16.312 -0.764 8.273 1 61.5 85 ASP A C 1
ATOM 687 O O . ASP A 1 85 ? -16.922 -1.15 7.27 1 61.5 85 ASP A O 1
ATOM 691 N N . ASP A 1 86 ? -16.141 0.447 8.461 1 58.91 86 ASP A N 1
ATOM 692 C CA . ASP A 1 86 ? -16.953 1.336 7.637 1 58.91 86 ASP A CA 1
ATOM 693 C C . ASP A 1 86 ? -16.469 1.333 6.188 1 58.91 86 ASP A C 1
ATOM 695 O O . ASP A 1 86 ? -17.203 1.725 5.281 1 58.91 86 ASP A O 1
ATOM 699 N N . ALA A 1 87 ? -15.266 0.807 5.984 1 53.91 87 ALA A N 1
ATOM 700 C CA . ALA A 1 87 ? -14.68 0.882 4.648 1 53.91 87 ALA A CA 1
ATOM 701 C C . ALA A 1 87 ? -14.891 -0.422 3.883 1 53.91 87 ALA A C 1
ATOM 703 O O . ALA A 1 87 ? -14.789 -0.454 2.656 1 53.91 87 ALA A O 1
ATOM 704 N N . VAL A 1 88 ? -15.047 -1.477 4.57 1 55.53 88 VAL A N 1
ATOM 705 C CA . VAL A 1 88 ? -15.102 -2.736 3.836 1 55.53 88 VAL A CA 1
ATOM 706 C C . VAL A 1 88 ? -16.328 -3.535 4.273 1 55.53 88 VAL A C 1
ATOM 708 O O . VAL A 1 88 ? -16.906 -3.27 5.328 1 55.53 88 VAL A O 1
ATOM 711 N N . SER A 1 89 ? -16.75 -4.508 3.309 1 58.5 89 SER A N 1
ATOM 712 C CA . SER A 1 89 ? -17.797 -5.488 3.551 1 58.5 89 SER A CA 1
ATOM 713 C C . SER A 1 89 ? -17.594 -6.203 4.883 1 58.5 89 SER A C 1
ATOM 715 O O . SER A 1 89 ? -16.641 -5.918 5.605 1 58.5 89 SER A O 1
ATOM 717 N N . SER A 1 90 ? -18.453 -7.109 5.34 1 65.19 90 SER A N 1
ATOM 718 C CA . SER A 1 90 ? -18.516 -7.938 6.539 1 65.19 90 SER A CA 1
ATOM 719 C C . SER A 1 90 ? -17.312 -8.859 6.652 1 65.19 90 SER A C 1
ATOM 721 O O . SER A 1 90 ? -17.031 -9.398 7.723 1 65.19 90 SER A O 1
ATOM 723 N N . GLN A 1 91 ? -16.484 -8.914 5.648 1 78.06 91 GLN A N 1
ATOM 724 C CA . GLN A 1 91 ? -15.375 -9.859 5.68 1 78.06 91 GLN A CA 1
ATOM 725 C C . GLN A 1 91 ? -14.109 -9.203 6.207 1 78.06 91 GLN A C 1
ATOM 727 O O . GLN A 1 91 ? -13.836 -8.039 5.906 1 78.06 91 GLN A O 1
ATOM 732 N N . LEU A 1 92 ? -13.352 -9.969 6.973 1 86.81 92 LEU A N 1
ATOM 733 C CA . LEU A 1 92 ? -12.062 -9.5 7.469 1 86.81 92 LEU A CA 1
ATOM 734 C C . LEU A 1 92 ? -11.117 -9.18 6.312 1 86.81 92 LEU A C 1
ATOM 736 O O . LEU A 1 92 ? -10.906 -10.008 5.43 1 86.81 92 LEU A O 1
ATOM 740 N N . THR A 1 93 ? -10.641 -8.008 6.262 1 91.44 93 THR A N 1
ATOM 741 C CA . THR A 1 93 ? -9.789 -7.527 5.176 1 91.44 93 THR A CA 1
ATOM 742 C C . THR A 1 93 ? -8.57 -6.805 5.73 1 91.44 93 THR A C 1
ATOM 744 O O . THR A 1 93 ? -8.672 -6.039 6.691 1 91.44 93 THR A O 1
ATOM 747 N N . PHE A 1 94 ? -7.398 -7.102 5.117 1 94.75 94 PHE A N 1
ATOM 748 C CA . PHE A 1 94 ? -6.145 -6.484 5.527 1 94.75 94 PHE A CA 1
ATOM 749 C C . PHE A 1 94 ? -5.465 -5.797 4.348 1 94.75 94 PHE A C 1
ATOM 751 O O . PHE A 1 94 ? -5.582 -6.254 3.209 1 94.75 94 PHE A O 1
ATOM 758 N N . ILE A 1 95 ? -4.77 -4.727 4.617 1 96.25 95 ILE A N 1
ATOM 759 C CA . ILE A 1 95 ? -3.807 -4.141 3.691 1 96.25 95 ILE A CA 1
ATOM 760 C C . ILE A 1 95 ? -2.387 -4.508 4.121 1 96.25 95 ILE A C 1
ATOM 762 O O . ILE A 1 95 ? -2.018 -4.328 5.285 1 96.25 95 ILE A O 1
ATOM 766 N N . ILE A 1 96 ? -1.644 -5.004 3.215 1 98.12 96 ILE A N 1
ATOM 767 C CA . ILE A 1 96 ? -0.264 -5.414 3.459 1 98.12 96 ILE A CA 1
ATOM 768 C C . ILE A 1 96 ? 0.681 -4.59 2.588 1 98.12 96 ILE A C 1
ATOM 770 O O . ILE A 1 96 ? 0.456 -4.441 1.384 1 98.12 96 ILE A O 1
ATOM 774 N N . GLN A 1 97 ? 1.684 -4.062 3.186 1 98 97 GLN A N 1
ATOM 775 C CA . GLN A 1 97 ? 2.707 -3.299 2.477 1 98 97 GLN A CA 1
ATOM 776 C C . GLN A 1 97 ? 4.074 -3.961 2.607 1 98 97 GLN A C 1
ATOM 778 O O . GLN A 1 97 ? 4.543 -4.215 3.719 1 98 97 GLN A O 1
ATOM 783 N N . VAL A 1 98 ? 4.695 -4.18 1.46 1 98 98 VAL A N 1
ATOM 784 C CA . VAL A 1 98 ? 5.98 -4.867 1.433 1 98 98 VAL A CA 1
ATOM 785 C C . VAL A 1 98 ? 7 -4.027 0.669 1 98 98 VAL A C 1
ATOM 787 O O . VAL A 1 98 ? 6.664 -3.379 -0.324 1 98 98 VAL A O 1
ATOM 790 N N . SER A 1 99 ? 8.211 -4.062 1.105 1 96.88 99 SER A N 1
ATOM 791 C CA . SER A 1 99 ? 9.352 -3.613 0.31 1 96.88 99 SER A CA 1
ATOM 792 C C . SER A 1 99 ? 10.484 -4.629 0.349 1 96.88 99 SER A C 1
ATOM 794 O O . SER A 1 99 ? 10.555 -5.461 1.257 1 96.88 99 SER A O 1
ATOM 796 N N . GLY A 1 100 ? 11.305 -4.605 -0.645 1 96.31 100 GLY A N 1
ATOM 797 C CA . GLY A 1 100 ? 12.438 -5.508 -0.733 1 96.31 100 GLY A CA 1
ATOM 798 C C . GLY A 1 100 ? 13.211 -5.371 -2.033 1 96.31 100 GLY A C 1
ATOM 799 O O . GLY A 1 100 ? 13.211 -4.305 -2.65 1 96.31 100 GLY A O 1
ATOM 800 N N . THR A 1 101 ? 13.922 -6.449 -2.324 1 96.06 101 THR A N 1
ATOM 801 C CA . THR A 1 101 ? 14.648 -6.5 -3.588 1 96.06 101 THR A CA 1
ATOM 802 C C . THR A 1 101 ? 14.219 -7.707 -4.414 1 96.06 101 THR A C 1
ATOM 804 O O . THR A 1 101 ? 13.734 -8.703 -3.865 1 96.06 101 THR A O 1
ATOM 807 N N . VAL A 1 102 ? 14.359 -7.566 -5.668 1 96.88 102 VAL A N 1
ATOM 808 C CA . VAL A 1 102 ? 14.023 -8.664 -6.566 1 96.88 102 VAL A CA 1
ATOM 809 C C . VAL A 1 102 ? 15.078 -8.773 -7.668 1 96.88 102 VAL A C 1
ATOM 811 O O . VAL A 1 102 ? 15.578 -7.758 -8.164 1 96.88 102 VAL A O 1
ATOM 814 N N . LYS A 1 103 ? 15.406 -9.953 -7.992 1 96.75 103 LYS A N 1
ATOM 815 C CA . LYS A 1 103 ? 16.234 -10.281 -9.148 1 96.75 103 LYS A CA 1
ATOM 816 C C . LYS A 1 103 ? 15.453 -11.078 -10.18 1 96.75 103 LYS A C 1
ATOM 818 O O . LYS A 1 103 ? 14.875 -12.117 -9.867 1 96.75 103 LYS A O 1
ATOM 823 N N . PHE A 1 104 ? 15.461 -10.539 -11.359 1 95.31 104 PHE A N 1
ATOM 824 C CA . PHE A 1 104 ? 14.867 -11.266 -12.477 1 95.31 104 PHE A CA 1
ATOM 825 C C . PHE A 1 104 ? 15.953 -11.891 -13.352 1 95.31 104 PHE A C 1
ATOM 827 O O . PHE A 1 104 ? 16.781 -11.18 -13.922 1 95.31 104 PHE A O 1
ATOM 834 N N . GLN A 1 105 ? 15.828 -13.219 -13.484 1 90.62 105 GLN A N 1
ATOM 835 C CA . GLN A 1 105 ? 16.75 -13.961 -14.344 1 90.62 105 GLN A CA 1
ATOM 836 C C . GLN A 1 105 ? 18.172 -13.414 -14.227 1 90.62 105 GLN A C 1
ATOM 838 O O . GLN A 1 105 ? 18.75 -13.422 -13.141 1 90.62 105 GLN A O 1
ATOM 843 N N . ASP A 1 106 ? 18.75 -12.859 -15.375 1 88.75 106 ASP A N 1
ATOM 844 C CA . ASP A 1 106 ? 20.141 -12.414 -15.422 1 88.75 106 ASP A CA 1
ATOM 845 C C . ASP A 1 106 ? 20.234 -10.891 -15.352 1 88.75 106 ASP A C 1
ATOM 847 O O . ASP A 1 106 ? 21.203 -10.297 -15.828 1 88.75 106 ASP A O 1
ATOM 851 N N . ASN A 1 107 ? 19.281 -10.336 -14.672 1 92.44 107 ASN A N 1
ATOM 852 C CA . ASN A 1 107 ? 19.281 -8.891 -14.492 1 92.44 107 ASN A CA 1
ATOM 853 C C . ASN A 1 107 ? 19.75 -8.5 -13.094 1 92.44 107 ASN A C 1
ATOM 855 O O . ASN A 1 107 ? 19.797 -9.344 -12.188 1 92.44 107 ASN A O 1
ATOM 859 N N . PRO A 1 108 ? 20.188 -7.262 -12.953 1 93.81 108 PRO A N 1
ATOM 860 C CA . PRO A 1 108 ? 20.594 -6.809 -11.617 1 93.81 108 PRO A CA 1
ATOM 861 C C . PRO A 1 108 ? 19.438 -6.801 -10.617 1 93.81 108 PRO A C 1
ATOM 863 O O . PRO A 1 108 ? 18.281 -6.637 -11.016 1 93.81 108 PRO A O 1
ATOM 866 N N . THR A 1 109 ? 19.75 -6.984 -9.375 1 95.31 109 THR A N 1
ATOM 867 C CA . THR A 1 109 ? 18.797 -6.867 -8.281 1 95.31 109 THR A CA 1
ATOM 868 C C . THR A 1 109 ? 18.25 -5.445 -8.188 1 95.31 109 THR A C 1
ATOM 870 O O . THR A 1 109 ? 19 -4.477 -8.312 1 95.31 109 THR A O 1
ATOM 873 N N . LYS A 1 110 ? 16.953 -5.277 -8.023 1 94.25 110 LYS A N 1
ATOM 874 C CA . LYS A 1 110 ? 16.312 -3.975 -7.922 1 94.25 110 LYS A CA 1
ATOM 875 C C . LYS A 1 110 ? 15.398 -3.906 -6.695 1 94.25 110 LYS A C 1
ATOM 877 O O . LYS A 1 110 ? 14.781 -4.902 -6.32 1 94.25 110 LYS A O 1
ATOM 882 N N . PRO A 1 111 ? 15.297 -2.717 -6.098 1 95.12 111 PRO A N 1
ATOM 883 C CA . PRO A 1 111 ? 14.305 -2.551 -5.035 1 95.12 111 PRO A CA 1
ATOM 884 C C . PRO A 1 111 ? 12.867 -2.52 -5.566 1 95.12 111 PRO A C 1
ATOM 886 O O . PRO A 1 111 ? 12.633 -2.068 -6.691 1 95.12 111 PRO A O 1
ATOM 889 N N . PHE A 1 112 ? 11.945 -3.039 -4.785 1 96.44 112 PHE A N 1
ATOM 890 C CA . PHE A 1 112 ? 10.539 -2.982 -5.168 1 96.44 112 PHE A CA 1
ATOM 891 C C . PHE A 1 112 ? 9.672 -2.629 -3.967 1 96.44 112 PHE A C 1
ATOM 893 O O . PHE A 1 112 ? 10.117 -2.703 -2.822 1 96.44 112 PHE A O 1
ATOM 900 N N . GLN A 1 113 ? 8.516 -2.168 -4.219 1 96.94 113 GLN A N 1
ATOM 901 C CA . GLN A 1 113 ? 7.418 -2.061 -3.264 1 96.94 113 GLN A CA 1
ATOM 902 C C . GLN A 1 113 ? 6.168 -2.764 -3.783 1 96.94 113 GLN A C 1
ATOM 904 O O . GLN A 1 113 ? 5.93 -2.809 -4.992 1 96.94 113 GLN A O 1
ATOM 909 N N . GLN A 1 114 ? 5.414 -3.314 -2.902 1 98.06 114 GLN A N 1
ATOM 910 C CA . GLN A 1 114 ? 4.195 -4.027 -3.273 1 98.06 114 GLN A CA 1
ATOM 911 C C . GLN A 1 114 ? 3.123 -3.885 -2.197 1 98.06 114 GLN A C 1
ATOM 913 O O . GLN A 1 114 ? 3.426 -3.924 -1.003 1 98.06 114 GLN A O 1
ATOM 918 N N . THR A 1 115 ? 1.896 -3.688 -2.605 1 98.38 115 THR A N 1
ATOM 919 C CA . THR A 1 115 ? 0.763 -3.58 -1.693 1 98.38 115 THR A CA 1
ATOM 920 C C . THR A 1 115 ? -0.318 -4.598 -2.051 1 98.38 115 THR A C 1
ATOM 922 O O . THR A 1 115 ? -0.705 -4.715 -3.215 1 98.38 115 THR A O 1
ATOM 925 N N . PHE A 1 116 ? -0.767 -5.309 -1.036 1 97.88 116 PHE A N 1
ATOM 926 C CA . PHE A 1 116 ? -1.865 -6.254 -1.195 1 97.88 116 PHE A CA 1
ATOM 927 C C . PHE A 1 116 ? -3.08 -5.812 -0.387 1 97.88 116 PHE A C 1
ATOM 929 O O . PHE A 1 116 ? -2.939 -5.32 0.734 1 97.88 116 PHE A O 1
ATOM 936 N N . MET A 1 117 ? -4.188 -5.977 -0.944 1 95.44 117 MET A N 1
ATOM 937 C CA . MET A 1 117 ? -5.414 -6.086 -0.155 1 95.44 117 MET A CA 1
ATOM 938 C C . MET A 1 117 ? -5.945 -7.512 -0.167 1 95.44 117 MET A C 1
ATOM 940 O O . MET A 1 117 ? -6.285 -8.047 -1.226 1 95.44 117 MET A O 1
ATOM 944 N N . ILE A 1 118 ? -6.023 -8.094 1.009 1 95.44 118 ILE A N 1
ATOM 945 C CA . ILE A 1 118 ? -6.484 -9.477 1.07 1 95.44 118 ILE A CA 1
ATOM 946 C C . ILE A 1 118 ? -7.746 -9.562 1.925 1 95.44 118 ILE A C 1
ATOM 948 O O . ILE A 1 118 ? -7.93 -8.773 2.855 1 95.44 118 ILE A O 1
ATOM 952 N N . THR A 1 119 ? -8.547 -10.531 1.61 1 92.75 119 THR A N 1
ATOM 953 C CA . THR A 1 119 ? -9.797 -10.75 2.336 1 92.75 119 THR A CA 1
ATOM 954 C C . THR A 1 119 ? -9.992 -12.227 2.646 1 92.75 119 THR A C 1
ATOM 956 O O . THR A 1 119 ? -9.57 -13.094 1.874 1 92.75 119 THR A O 1
ATOM 959 N N . ALA A 1 120 ? -10.594 -12.398 3.748 1 91.25 120 ALA A N 1
ATOM 960 C CA . ALA A 1 120 ? -10.859 -13.773 4.156 1 91.25 120 ALA A CA 1
ATOM 961 C C . ALA A 1 120 ? -12.055 -14.352 3.4 1 91.25 120 ALA A C 1
ATOM 963 O O . ALA A 1 120 ? -13.109 -13.727 3.328 1 91.25 120 ALA A O 1
ATOM 964 N N . GLN A 1 121 ? -11.898 -15.461 2.771 1 89 121 GLN A N 1
ATOM 965 C CA . GLN A 1 121 ? -12.953 -16.281 2.17 1 89 121 GLN A CA 1
ATOM 966 C C . GLN A 1 121 ? -12.945 -17.688 2.736 1 89 121 GLN A C 1
ATOM 968 O O . GLN A 1 121 ? -12.18 -18.547 2.283 1 89 121 GLN A O 1
ATOM 973 N N . GLY A 1 122 ? -13.945 -17.938 3.607 1 87 122 GLY A N 1
ATOM 974 C CA . GLY A 1 122 ? -13.828 -19.172 4.352 1 87 122 GLY A CA 1
ATOM 975 C C . GLY A 1 122 ? -12.555 -19.266 5.176 1 87 122 GLY A C 1
ATOM 976 O O . GLY A 1 122 ? -12.258 -18.359 5.965 1 87 122 GLY A O 1
ATOM 977 N N . ASP A 1 123 ? -11.75 -20.234 5.047 1 88.25 123 ASP A N 1
ATOM 978 C CA . ASP A 1 123 ? -10.523 -20.438 5.809 1 88.25 123 ASP A CA 1
ATOM 979 C C . ASP A 1 123 ? -9.297 -20 5.012 1 88.25 123 ASP A C 1
ATOM 981 O O . ASP A 1 123 ? -8.164 -20.297 5.391 1 88.25 123 ASP A O 1
ATOM 985 N N . LYS A 1 124 ? -9.555 -19.297 3.967 1 93.25 124 LYS A N 1
ATOM 986 C CA . LYS A 1 124 ? -8.43 -18.906 3.119 1 93.25 124 LYS A CA 1
ATOM 987 C C . LYS A 1 124 ? -8.391 -17.391 2.912 1 93.25 124 LYS A C 1
ATOM 989 O O . LYS A 1 124 ? -9.43 -16.734 2.955 1 93.25 124 LYS A O 1
ATOM 994 N N . TRP A 1 125 ? -7.215 -16.922 2.73 1 95.38 125 TRP A N 1
ATOM 995 C CA . TRP A 1 125 ? -7.016 -15.523 2.34 1 95.38 125 TRP A CA 1
ATOM 996 C C . TRP A 1 125 ? -6.844 -15.398 0.83 1 95.38 125 TRP A C 1
ATOM 998 O O . TRP A 1 125 ? -6.113 -16.188 0.216 1 95.38 125 TRP A O 1
ATOM 1008 N N . LYS A 1 126 ? -7.57 -14.477 0.254 1 96.19 126 LYS A N 1
ATOM 1009 C CA . LYS A 1 126 ? -7.473 -14.219 -1.181 1 96.19 126 LYS A CA 1
ATOM 1010 C C . LYS A 1 126 ? -7.098 -12.766 -1.458 1 96.19 126 LYS A C 1
ATOM 1012 O O . LYS A 1 126 ? -7.508 -11.859 -0.727 1 96.19 126 LYS A O 1
ATOM 1017 N N . ILE A 1 127 ? -6.422 -12.562 -2.537 1 97 127 ILE A N 1
ATOM 1018 C CA . ILE A 1 127 ? -5.996 -11.227 -2.941 1 97 127 ILE A CA 1
ATOM 1019 C C . ILE A 1 127 ? -7.102 -10.555 -3.754 1 97 127 ILE A C 1
ATOM 1021 O O . ILE A 1 127 ? -7.508 -11.062 -4.801 1 97 127 ILE A O 1
ATOM 1025 N N . ALA A 1 128 ? -7.531 -9.477 -3.279 1 94.75 128 ALA A N 1
ATOM 1026 C CA . ALA A 1 128 ? -8.469 -8.648 -4.035 1 94.75 128 ALA A CA 1
ATOM 1027 C C . ALA A 1 128 ? -7.73 -7.652 -4.922 1 94.75 128 ALA A C 1
ATOM 1029 O O . ALA A 1 128 ? -8.172 -7.355 -6.035 1 94.75 128 ALA A O 1
ATOM 1030 N N . SER A 1 129 ? -6.664 -7.121 -4.441 1 95.56 129 SER A N 1
ATOM 1031 C CA . SER A 1 129 ? -5.852 -6.137 -5.145 1 95.56 129 SER A CA 1
ATOM 1032 C C . SER A 1 129 ? -4.367 -6.348 -4.875 1 95.56 129 SER A C 1
ATOM 1034 O O . SER A 1 129 ? -3.969 -6.594 -3.732 1 95.56 129 SER A O 1
ATOM 1036 N N . ASP A 1 130 ? -3.588 -6.367 -5.914 1 97.94 130 ASP A N 1
ATOM 1037 C CA . ASP A 1 130 ? -2.141 -6.555 -5.895 1 97.94 130 ASP A CA 1
ATOM 1038 C C . ASP A 1 130 ? -1.439 -5.508 -6.758 1 97.94 130 ASP A C 1
ATOM 1040 O O . ASP A 1 130 ? -1.634 -5.465 -7.977 1 97.94 130 ASP A O 1
ATOM 1044 N N . CYS A 1 131 ? -0.58 -4.664 -6.145 1 98.12 131 CYS A N 1
ATOM 1045 C CA . CYS A 1 131 ? 0.142 -3.627 -6.875 1 98.12 131 CYS A CA 1
ATOM 1046 C C . CYS A 1 131 ? 1.642 -3.725 -6.621 1 98.12 131 CYS A C 1
ATOM 1048 O O . CYS A 1 131 ? 2.104 -3.486 -5.5 1 98.12 131 CYS A O 1
ATOM 1050 N N . PHE A 1 132 ? 2.406 -4.043 -7.641 1 98.19 132 PHE A N 1
ATOM 1051 C CA . PHE A 1 132 ? 3.855 -4.184 -7.602 1 98.19 132 PHE A CA 1
ATOM 1052 C C . PHE A 1 132 ? 4.531 -3.062 -8.383 1 98.19 132 PHE A C 1
ATOM 1054 O O . PHE A 1 132 ? 4.137 -2.758 -9.508 1 98.19 132 PHE A O 1
ATOM 1061 N N . ARG A 1 133 ? 5.559 -2.43 -7.828 1 97.38 133 ARG A N 1
ATOM 1062 C CA . ARG A 1 133 ? 6.305 -1.368 -8.5 1 97.38 133 ARG A CA 1
ATOM 1063 C C . ARG A 1 133 ? 7.797 -1.479 -8.211 1 97.38 133 ARG A C 1
ATOM 1065 O O . ARG A 1 133 ? 8.211 -1.5 -7.055 1 97.38 133 ARG A O 1
ATOM 1072 N N . LEU A 1 134 ? 8.602 -1.593 -9.297 1 95.88 134 LEU A N 1
ATOM 1073 C CA . LEU A 1 134 ? 10.055 -1.481 -9.148 1 95.88 134 LEU A CA 1
ATOM 1074 C C . LEU A 1 134 ? 10.453 -0.049 -8.812 1 95.88 134 LEU A C 1
ATOM 1076 O O . LEU A 1 134 ? 9.859 0.903 -9.328 1 95.88 134 LEU A O 1
ATOM 1080 N N . GLN A 1 135 ? 11.43 0.097 -7.938 1 92.44 135 GLN A N 1
ATOM 1081 C CA . GLN A 1 135 ? 11.922 1.404 -7.512 1 92.44 135 GLN A CA 1
ATOM 1082 C C . GLN A 1 135 ? 13.281 1.711 -8.133 1 92.44 135 GLN A C 1
ATOM 1084 O O . GLN A 1 135 ? 14.281 1.826 -7.422 1 92.44 135 GLN A O 1
ATOM 1089 N N . ASP A 1 136 ? 13.32 1.897 -9.375 1 78.38 136 ASP A N 1
ATOM 1090 C CA . ASP A 1 136 ? 14.57 2.123 -10.102 1 78.38 136 ASP A CA 1
ATOM 1091 C C . ASP A 1 136 ? 15.234 3.424 -9.656 1 78.38 136 ASP A C 1
ATOM 1093 O O . ASP A 1 136 ? 16.469 3.518 -9.633 1 78.38 136 ASP A O 1
ATOM 1097 N N . ALA A 1 137 ? 14.422 4.527 -9.539 1 63.34 137 ALA A N 1
ATOM 1098 C CA . ALA A 1 137 ? 14.938 5.887 -9.438 1 63.34 137 ALA A CA 1
ATOM 1099 C C . ALA A 1 137 ? 15.484 6.16 -8.039 1 63.34 137 ALA A C 1
ATOM 1101 O O . ALA A 1 137 ? 15.984 7.254 -7.758 1 63.34 137 ALA A O 1
ATOM 1102 N N . ILE A 1 138 ? 15.094 5.336 -7.078 1 55.09 138 ILE A N 1
ATOM 1103 C CA . ILE A 1 138 ? 15.539 5.777 -5.762 1 55.09 138 ILE A CA 1
ATOM 1104 C C . ILE A 1 138 ? 17.062 5.734 -5.691 1 55.09 138 ILE A C 1
ATOM 1106 O O . ILE A 1 138 ? 17.672 6.43 -4.875 1 55.09 138 ILE A O 1
ATOM 1110 N N . PHE A 1 139 ? 17.703 4.969 -6.609 1 44.94 139 PHE A N 1
ATOM 1111 C CA . PHE A 1 139 ? 19.156 5.027 -6.605 1 44.94 139 PHE A CA 1
ATOM 1112 C C . PHE A 1 139 ? 19.672 5.836 -7.789 1 44.94 139 PHE A C 1
ATOM 1114 O O . PHE A 1 139 ? 19.016 5.914 -8.828 1 44.94 139 PHE A O 1
ATOM 1121 N N . MET B 1 1 ? -5.902 -13.688 -27 1 31.34 1 MET B N 1
ATOM 1122 C CA . MET B 1 1 ? -6.797 -12.539 -26.875 1 31.34 1 MET B CA 1
ATOM 1123 C C . MET B 1 1 ? -6.465 -11.734 -25.609 1 31.34 1 MET B C 1
ATOM 1125 O O . MET B 1 1 ? -6.434 -12.281 -24.516 1 31.34 1 MET B O 1
ATOM 1129 N N . THR B 1 2 ? -5.637 -10.797 -25.625 1 43.84 2 THR B N 1
ATOM 1130 C CA . THR B 1 2 ? -5.203 -9.938 -24.516 1 43.84 2 THR B CA 1
ATOM 1131 C C . THR B 1 2 ? -6.391 -9.508 -23.672 1 43.84 2 THR B C 1
ATOM 1133 O O . THR B 1 2 ? -7.305 -8.836 -24.172 1 43.84 2 THR B O 1
ATOM 1136 N N . THR B 1 3 ? -7.027 -10.453 -22.984 1 51.84 3 THR B N 1
ATOM 1137 C CA . THR B 1 3 ? -8.281 -10.305 -22.25 1 51.84 3 THR B CA 1
ATOM 1138 C C . THR B 1 3 ? -8.43 -8.875 -21.719 1 51.84 3 THR B C 1
ATOM 1140 O O . THR B 1 3 ? -7.582 -8.398 -20.969 1 51.84 3 THR B O 1
ATOM 1143 N N . ALA B 1 4 ? -9 -8.016 -22.422 1 57.88 4 ALA B N 1
ATOM 1144 C CA . ALA B 1 4 ? -9.273 -6.582 -22.328 1 57.88 4 ALA B CA 1
ATOM 1145 C C . ALA B 1 4 ? -9.906 -6.23 -20.984 1 57.88 4 ALA B C 1
ATOM 1147 O O . ALA B 1 4 ? -10.695 -7.012 -20.438 1 57.88 4 ALA B O 1
ATOM 1148 N N . ILE B 1 5 ? -9.297 -5.508 -20.203 1 68.25 5 ILE B N 1
ATOM 1149 C CA . ILE B 1 5 ? -9.906 -4.934 -19 1 68.25 5 ILE B CA 1
ATOM 1150 C C . ILE B 1 5 ? -11.305 -4.41 -19.328 1 68.25 5 ILE B C 1
ATOM 1152 O O . ILE B 1 5 ? -11.492 -3.725 -20.344 1 68.25 5 ILE B O 1
ATOM 1156 N N . ASP B 1 6 ? -12.359 -4.922 -18.719 1 77.81 6 ASP B N 1
ATOM 1157 C CA . ASP B 1 6 ? -13.727 -4.426 -18.812 1 77.81 6 ASP B CA 1
ATOM 1158 C C . ASP B 1 6 ? -13.758 -2.9 -18.844 1 77.81 6 ASP B C 1
ATOM 1160 O O . ASP B 1 6 ? -13.078 -2.25 -18.047 1 77.81 6 ASP B O 1
ATOM 1164 N N . PRO B 1 7 ? -14.414 -2.344 -19.844 1 82.81 7 PRO B N 1
ATOM 1165 C CA . PRO B 1 7 ? -14.445 -0.885 -19.969 1 82.81 7 PRO B CA 1
ATOM 1166 C C . PRO B 1 7 ? -14.859 -0.193 -18.672 1 82.81 7 PRO B C 1
ATOM 1168 O O . PRO B 1 7 ? -14.359 0.892 -18.359 1 82.81 7 PRO B O 1
ATOM 1171 N N . ASP B 1 8 ? -15.75 -0.749 -17.969 1 85.44 8 ASP B N 1
ATOM 1172 C CA . ASP B 1 8 ? -16.172 -0.167 -16.703 1 85.44 8 ASP B CA 1
ATOM 1173 C C . ASP B 1 8 ? -15.008 -0.15 -15.703 1 85.44 8 ASP B C 1
ATOM 1175 O O . ASP B 1 8 ? -14.812 0.833 -14.984 1 85.44 8 ASP B O 1
ATOM 1179 N N . LEU B 1 9 ? -14.328 -1.194 -15.703 1 86.12 9 LEU B N 1
ATOM 1180 C CA . LEU B 1 9 ? -13.172 -1.272 -14.812 1 86.12 9 LEU B CA 1
ATOM 1181 C C . LEU B 1 9 ? -12.102 -0.271 -15.219 1 86.12 9 LEU B C 1
ATOM 1183 O O . LEU B 1 9 ? -11.461 0.352 -14.367 1 86.12 9 LEU B O 1
ATOM 1187 N N . ARG B 1 10 ? -11.922 -0.089 -16.5 1 87.56 10 ARG B N 1
ATOM 1188 C CA . ARG B 1 10 ? -10.93 0.861 -17 1 87.56 10 ARG B CA 1
ATOM 1189 C C . ARG B 1 10 ? -11.258 2.279 -16.547 1 87.56 10 ARG B C 1
ATOM 1191 O O . ARG B 1 10 ? -10.359 3.043 -16.188 1 87.56 10 ARG B O 1
ATOM 1198 N N . THR B 1 11 ? -12.539 2.592 -16.641 1 91.38 11 THR B N 1
ATOM 1199 C CA . THR B 1 11 ? -12.961 3.918 -16.203 1 91.38 11 THR B CA 1
ATOM 1200 C C . THR B 1 11 ? -12.695 4.117 -14.711 1 91.38 11 THR B C 1
ATOM 1202 O O . THR B 1 11 ? -12.25 5.188 -14.297 1 91.38 11 THR B O 1
ATOM 1205 N N . LYS B 1 12 ? -12.977 3.107 -13.922 1 91 12 LYS B N 1
ATOM 1206 C CA . LYS B 1 12 ? -12.727 3.186 -12.484 1 91 12 LYS B CA 1
ATOM 1207 C C . LYS B 1 12 ? -11.242 3.336 -12.195 1 91 12 LYS B C 1
ATOM 1209 O O . LYS B 1 12 ? -10.852 4.074 -11.289 1 91 12 LYS B O 1
ATOM 1214 N N . ILE B 1 13 ? -10.422 2.678 -12.953 1 91.56 13 ILE B N 1
ATOM 1215 C CA . ILE B 1 13 ? -8.977 2.754 -12.805 1 91.56 13 ILE B CA 1
ATOM 1216 C C . ILE B 1 13 ? -8.492 4.168 -13.125 1 91.56 13 ILE B C 1
ATOM 1218 O O . ILE B 1 13 ? -7.688 4.738 -12.391 1 91.56 13 ILE B O 1
ATOM 1222 N N . ASP B 1 14 ? -9.031 4.738 -14.172 1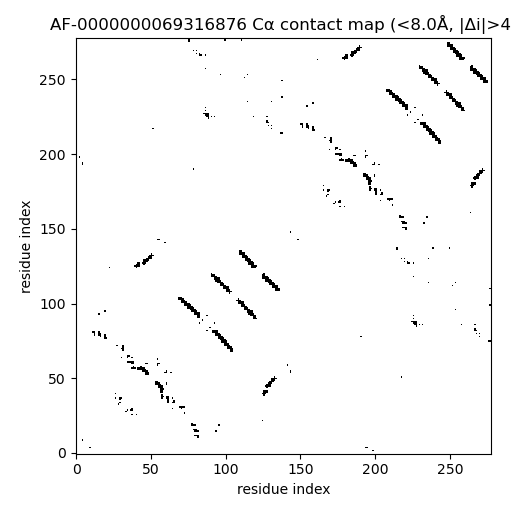 93.69 14 ASP B N 1
ATOM 1223 C CA . ASP B 1 14 ? -8.672 6.098 -14.562 1 93.69 14 ASP B CA 1
ATOM 1224 C C . ASP B 1 14 ? -9.086 7.102 -13.484 1 93.69 14 ASP B C 1
ATOM 1226 O O . ASP B 1 14 ? -8.344 8.039 -13.188 1 93.69 14 ASP B O 1
ATOM 1230 N N . THR B 1 15 ? -10.219 6.918 -12.969 1 94.38 15 THR B N 1
ATOM 1231 C CA . THR B 1 15 ? -10.703 7.777 -11.898 1 94.38 15 THR B CA 1
ATOM 1232 C C . THR B 1 15 ? -9.805 7.664 -10.664 1 94.38 15 THR B C 1
ATOM 1234 O O . THR B 1 15 ? -9.477 8.672 -10.031 1 94.38 15 THR B O 1
ATOM 1237 N N . ALA B 1 16 ? -9.453 6.434 -10.297 1 95.69 16 ALA B N 1
ATOM 1238 C CA . ALA B 1 16 ? -8.562 6.211 -9.164 1 95.69 16 ALA B CA 1
ATOM 1239 C C . ALA B 1 16 ? -7.238 6.945 -9.359 1 95.69 16 ALA B C 1
ATOM 1241 O O . ALA B 1 16 ? -6.738 7.59 -8.438 1 95.69 16 ALA B O 1
ATOM 1242 N N . CYS B 1 17 ? -6.672 6.887 -10.539 1 95.44 17 CYS B N 1
ATOM 1243 C CA . CYS B 1 17 ? -5.387 7.512 -10.828 1 95.44 17 CYS B CA 1
ATOM 1244 C C . CYS B 1 17 ? -5.477 9.023 -10.703 1 95.44 17 CYS B C 1
ATOM 1246 O O . CYS B 1 17 ? -4.609 9.656 -10.094 1 95.44 17 CYS B O 1
ATOM 1248 N N . ARG B 1 18 ? -6.492 9.617 -11.273 1 96.62 18 ARG B N 1
ATOM 1249 C CA . ARG B 1 18 ? -6.68 11.062 -11.203 1 96.62 18 ARG B CA 1
ATOM 1250 C C . ARG B 1 18 ? -6.906 11.523 -9.773 1 96.62 18 ARG B C 1
ATOM 1252 O O . ARG B 1 18 ? -6.324 12.516 -9.336 1 96.62 18 ARG B O 1
ATOM 1259 N N . THR B 1 19 ? -7.762 10.82 -9.117 1 96.94 19 THR B N 1
ATOM 1260 C CA . THR B 1 19 ? -8.039 11.133 -7.719 1 96.94 19 THR B CA 1
ATOM 1261 C C . THR B 1 19 ? -6.77 11.039 -6.875 1 96.94 19 THR B C 1
ATOM 1263 O O . THR B 1 19 ? -6.496 11.914 -6.055 1 96.94 19 THR B O 1
ATOM 1266 N N . ALA B 1 20 ? -6.008 10.031 -7.074 1 98.25 20 ALA B N 1
ATOM 1267 C CA . ALA B 1 20 ? -4.773 9.82 -6.32 1 98.25 20 ALA B CA 1
ATOM 1268 C C . ALA B 1 20 ? -3.811 10.992 -6.512 1 98.25 20 ALA B C 1
ATOM 1270 O O . ALA B 1 20 ? -3.164 11.43 -5.559 1 98.25 20 ALA B O 1
ATOM 1271 N N . GLU B 1 21 ? -3.686 11.477 -7.711 1 98.12 21 GLU B N 1
ATOM 1272 C CA . GLU B 1 21 ? -2.797 12.594 -7.996 1 98.12 21 GLU B CA 1
ATOM 1273 C C . GLU B 1 21 ? -3.197 13.836 -7.195 1 98.12 21 GLU B C 1
ATOM 1275 O O . GLU B 1 21 ? -2.361 14.445 -6.527 1 98.12 21 GLU B O 1
ATOM 1280 N N . GLU B 1 22 ? -4.402 14.164 -7.266 1 97.75 22 GLU B N 1
ATOM 1281 C CA . GLU B 1 22 ? -4.891 15.336 -6.547 1 97.75 22 GLU B CA 1
ATOM 1282 C C . GLU B 1 22 ? -4.812 15.133 -5.039 1 97.75 22 GLU B C 1
ATOM 1284 O O . GLU B 1 22 ? -4.398 16.031 -4.305 1 97.75 22 GLU B O 1
ATOM 1289 N N . PHE B 1 23 ? -5.211 14.008 -4.613 1 98.31 23 PHE B N 1
ATOM 1290 C CA . PHE B 1 23 ? -5.246 13.703 -3.188 1 98.31 23 PHE B CA 1
ATOM 1291 C C . PHE B 1 23 ? -3.846 13.773 -2.586 1 98.31 23 PHE B C 1
ATOM 1293 O O . PHE B 1 23 ? -3.652 14.367 -1.522 1 98.31 23 PHE B O 1
ATOM 1300 N N . THR B 1 24 ? -2.881 13.164 -3.219 1 98.69 24 THR B N 1
ATOM 1301 C CA . THR B 1 24 ? -1.543 13.102 -2.639 1 98.69 24 THR B CA 1
ATOM 1302 C C . THR B 1 24 ? -0.888 14.477 -2.637 1 98.69 24 THR B C 1
ATOM 1304 O O . THR B 1 24 ? -0.126 14.805 -1.725 1 98.69 24 THR B O 1
ATOM 1307 N N . LYS B 1 25 ? -1.173 15.25 -3.65 1 98.25 25 LYS B N 1
ATOM 1308 C CA . LYS B 1 25 ? -0.68 16.625 -3.633 1 98.25 25 LYS B CA 1
ATOM 1309 C 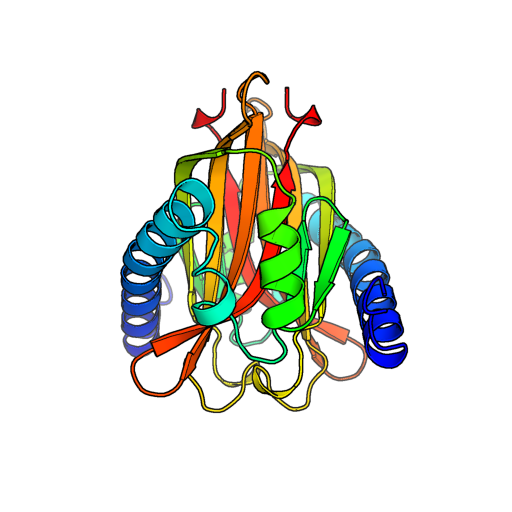C . LYS B 1 25 ? -1.19 17.375 -2.408 1 98.25 25 LYS B C 1
ATOM 1311 O O . LYS B 1 25 ? -0.413 18.031 -1.703 1 98.25 25 LYS B O 1
ATOM 1316 N N . LEU B 1 26 ? -2.449 17.281 -2.164 1 98.19 26 LEU B N 1
ATOM 1317 C CA . LEU B 1 26 ? -3.047 17.906 -0.992 1 98.19 26 LEU B CA 1
ATOM 1318 C C . LEU B 1 26 ? -2.438 17.359 0.292 1 98.19 26 LEU B C 1
ATOM 1320 O O . LEU B 1 26 ? -2.084 18.109 1.195 1 98.19 26 LEU B O 1
ATOM 1324 N N . TYR B 1 27 ? -2.344 16.094 0.384 1 98.75 27 TYR B N 1
ATOM 1325 C CA . TYR B 1 27 ? -1.848 15.445 1.588 1 98.75 27 TYR B CA 1
ATOM 1326 C C . TYR B 1 27 ? -0.45 15.938 1.942 1 98.75 27 TYR B C 1
ATOM 1328 O O . TYR B 1 27 ? -0.204 16.359 3.07 1 98.75 27 TYR B O 1
ATOM 1336 N N . TYR B 1 28 ? 0.436 15.82 0.981 1 98.62 28 TYR B N 1
ATOM 1337 C CA . TYR B 1 28 ? 1.822 16.141 1.31 1 98.62 28 TYR B CA 1
ATOM 1338 C C . TYR B 1 28 ? 2.006 17.641 1.517 1 98.62 28 TYR B C 1
ATOM 1340 O O . TYR B 1 28 ? 2.83 18.062 2.33 1 98.62 28 TYR B O 1
ATOM 1348 N N . GLU B 1 29 ? 1.224 18.453 0.771 1 98.38 29 GLU B N 1
ATOM 1349 C CA . GLU B 1 29 ? 1.217 19.875 1.111 1 98.38 29 GLU B CA 1
ATOM 1350 C C . GLU B 1 29 ? 0.774 20.094 2.555 1 98.38 29 GLU B C 1
ATOM 1352 O O . GLU B 1 29 ? 1.361 20.906 3.273 1 98.38 29 GLU B O 1
ATOM 1357 N N . SER B 1 30 ? -0.234 19.391 2.996 1 98.38 30 SER B N 1
ATOM 1358 C CA . SER B 1 30 ? -0.763 19.531 4.348 1 98.38 30 SER B CA 1
ATOM 1359 C C . SER B 1 30 ? 0.231 19.031 5.387 1 98.38 30 SER B C 1
ATOM 1361 O O . SER B 1 30 ? 0.53 19.719 6.359 1 98.38 30 SER B O 1
ATOM 1363 N N . VAL B 1 31 ? 0.739 17.828 5.215 1 97.88 31 VAL B N 1
ATOM 1364 C CA . VAL B 1 31 ? 1.638 17.234 6.199 1 97.88 31 VAL B CA 1
ATOM 1365 C C . VAL B 1 31 ? 2.908 18.078 6.312 1 97.88 31 VAL B C 1
ATOM 1367 O O . VAL B 1 31 ? 3.484 18.203 7.395 1 97.88 31 VAL B O 1
ATOM 1370 N N . ASP B 1 32 ? 3.332 18.719 5.223 1 97.94 32 ASP B N 1
ATOM 1371 C CA . ASP B 1 32 ? 4.582 19.484 5.23 1 97.94 32 ASP B CA 1
ATOM 1372 C C . ASP B 1 32 ? 4.352 20.906 5.715 1 97.94 32 ASP B C 1
ATOM 1374 O O . ASP B 1 32 ? 5.234 21.5 6.336 1 97.94 32 ASP B O 1
ATOM 1378 N N . LYS B 1 33 ? 3.174 21.5 5.434 1 97.38 33 LYS B N 1
ATOM 1379 C CA . LYS B 1 33 ? 3.047 22.938 5.605 1 97.38 33 LYS B CA 1
ATOM 1380 C C . LYS B 1 33 ? 1.835 23.281 6.461 1 97.38 33 LYS B C 1
ATOM 1382 O O . LYS B 1 33 ? 1.733 24.406 6.98 1 97.38 33 LYS B O 1
ATOM 1387 N N . LYS B 1 34 ? 0.838 22.438 6.539 1 97.31 34 LYS B N 1
ATOM 1388 C CA . LYS B 1 34 ? -0.427 22.734 7.211 1 97.31 34 LYS B CA 1
ATOM 1389 C C . LYS B 1 34 ? -0.828 21.594 8.141 1 97.31 34 LYS B C 1
ATOM 1391 O O . LYS B 1 34 ? -1.952 21.094 8.07 1 97.31 34 LYS B O 1
ATOM 1396 N N . ARG B 1 35 ? 0.029 21.25 9.055 1 96.19 35 ARG B N 1
ATOM 1397 C CA . ARG B 1 35 ? -0.167 20.078 9.891 1 96.19 35 ARG B CA 1
ATOM 1398 C C . ARG B 1 35 ? -1.446 20.188 10.711 1 96.19 35 ARG B C 1
ATOM 1400 O O . ARG B 1 35 ? -2.043 19.188 11.094 1 96.19 35 ARG B O 1
ATOM 1407 N N . HIS B 1 36 ? -1.812 21.422 11.031 1 96.19 36 HIS B N 1
ATOM 1408 C CA . HIS B 1 36 ? -3.004 21.656 11.844 1 96.19 36 HIS B CA 1
ATOM 1409 C C . HIS B 1 36 ? -4.266 21.234 11.094 1 96.19 36 HIS B C 1
ATOM 1411 O O . HIS B 1 36 ? -5.344 21.156 11.68 1 96.19 36 HIS B O 1
ATOM 1417 N N . GLN B 1 37 ? -4.168 20.844 9.781 1 96.88 37 GLN B N 1
ATOM 1418 C CA . GLN B 1 37 ? -5.32 20.5 8.961 1 96.88 37 GLN B CA 1
ATOM 1419 C C . GLN B 1 37 ? -5.383 19 8.703 1 96.88 37 GLN B C 1
ATOM 1421 O O . GLN B 1 37 ? -6.215 18.531 7.926 1 96.88 37 GLN B O 1
ATOM 1426 N N . MET B 1 38 ? -4.543 18.234 9.352 1 98.12 38 MET B N 1
ATOM 1427 C CA . MET B 1 38 ? -4.414 16.828 8.977 1 98.12 38 MET B CA 1
ATOM 1428 C C . MET B 1 38 ? -5.668 16.047 9.344 1 98.12 38 MET B C 1
ATOM 1430 O O . MET B 1 38 ? -6.059 15.117 8.641 1 98.12 38 MET B O 1
ATOM 1434 N N . ALA B 1 39 ? -6.332 16.422 10.398 1 97.88 39 ALA B N 1
ATOM 1435 C CA . ALA B 1 39 ? -7.508 15.688 10.875 1 97.88 39 ALA B CA 1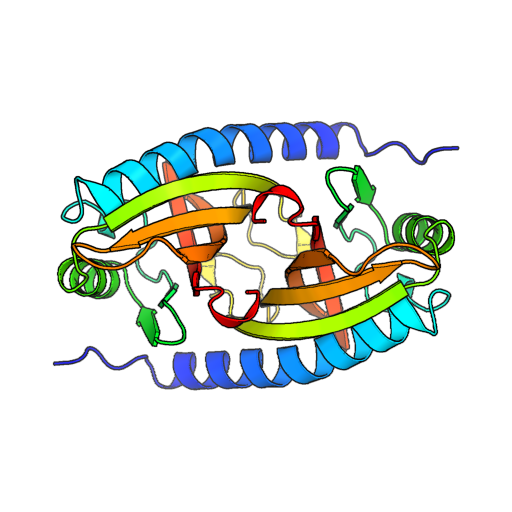
ATOM 1436 C C . ALA B 1 39 ? -8.586 15.641 9.797 1 97.88 39 ALA B C 1
ATOM 1438 O O . ALA B 1 39 ? -9.297 14.641 9.672 1 97.88 39 ALA B O 1
ATOM 1439 N N . ARG B 1 40 ? -8.711 16.641 9.047 1 97.19 40 ARG B N 1
ATOM 1440 C CA . ARG B 1 40 ? -9.781 16.766 8.062 1 97.19 40 ARG B CA 1
ATOM 1441 C C . ARG B 1 40 ? -9.594 15.742 6.934 1 97.19 40 ARG B C 1
ATOM 1443 O O . ARG B 1 40 ? -10.523 15.492 6.164 1 97.19 40 ARG B O 1
ATOM 1450 N N . LEU B 1 41 ? -8.414 15.211 6.75 1 98.12 41 LEU B N 1
ATOM 1451 C CA . LEU B 1 41 ? -8.133 14.281 5.664 1 98.12 41 LEU B CA 1
ATOM 1452 C C . LEU B 1 41 ? -8.477 12.852 6.07 1 98.12 41 LEU B C 1
ATOM 1454 O O . LEU B 1 41 ? -8.516 11.953 5.223 1 98.12 41 LEU B O 1
ATOM 1458 N N . TYR B 1 42 ? -8.742 12.617 7.32 1 97.06 42 TYR B N 1
ATOM 1459 C CA . TYR B 1 42 ? -8.945 11.258 7.824 1 97.06 42 TYR B CA 1
ATOM 1460 C C . TYR B 1 42 ? -10.398 11.023 8.203 1 97.06 42 TYR B C 1
ATOM 1462 O O . TYR B 1 42 ? -11.102 11.953 8.609 1 97.06 42 TYR B O 1
ATOM 1470 N N . MET B 1 43 ? -10.836 9.828 8.055 1 94.88 43 MET B N 1
ATOM 1471 C CA . MET B 1 43 ? -12.086 9.406 8.68 1 94.88 43 MET B CA 1
ATOM 1472 C C . MET B 1 43 ? -12.008 9.539 10.195 1 94.88 43 MET B C 1
ATOM 1474 O O . MET B 1 43 ? -10.914 9.492 10.773 1 94.88 43 MET B O 1
ATOM 1478 N N . ASP B 1 44 ? -13.148 9.602 10.828 1 94.12 44 ASP B N 1
ATOM 1479 C CA . ASP B 1 44 ? -13.188 9.719 12.281 1 94.12 44 ASP B CA 1
ATOM 1480 C C . ASP B 1 44 ? -12.453 8.562 12.945 1 94.12 44 ASP B C 1
ATOM 1482 O O . ASP B 1 44 ? -11.797 8.742 13.977 1 94.12 44 ASP B O 1
ATOM 1486 N N . ASN B 1 45 ? -12.57 7.398 12.336 1 92.06 45 ASN B N 1
ATOM 1487 C CA . ASN B 1 45 ? -11.922 6.211 12.875 1 92.06 45 ASN B CA 1
ATOM 1488 C C . ASN B 1 45 ? -10.719 5.793 12.031 1 92.06 45 ASN B C 1
ATOM 1490 O O . ASN B 1 45 ? -10.375 4.609 11.969 1 92.06 45 ASN B O 1
ATOM 1494 N N . GLY B 1 46 ? -10.133 6.719 11.32 1 93.62 46 GLY B N 1
ATOM 1495 C CA . GLY B 1 46 ? -8.984 6.414 10.484 1 93.62 46 GLY B CA 1
ATOM 1496 C C . GLY B 1 46 ? -7.832 5.793 11.258 1 93.62 46 GLY B C 1
ATOM 1497 O O . GLY B 1 46 ? -7.691 6.016 12.461 1 93.62 46 GLY B O 1
ATOM 1498 N N . LEU B 1 47 ? -7.051 5.02 10.547 1 95.12 47 LEU B N 1
ATOM 1499 C CA . LEU B 1 47 ? -5.891 4.367 11.141 1 95.12 47 LEU B CA 1
ATOM 1500 C C . LEU B 1 47 ? -4.602 4.859 10.492 1 95.12 47 LEU B C 1
ATOM 1502 O O . LEU B 1 47 ? -4.484 4.879 9.266 1 95.12 47 LEU B O 1
ATOM 1506 N N . LEU B 1 48 ? -3.639 5.242 11.305 1 96.25 48 LEU B N 1
ATOM 1507 C CA . LEU B 1 48 ? -2.305 5.633 10.875 1 96.25 48 LEU B CA 1
ATOM 1508 C C . LEU B 1 48 ? -1.245 4.707 11.461 1 96.25 48 LEU B C 1
ATOM 1510 O O . LEU B 1 48 ? -1.265 4.414 12.656 1 96.25 48 LEU B O 1
ATOM 1514 N N . VAL B 1 49 ? -0.413 4.207 10.664 1 95.69 49 VAL B N 1
ATOM 1515 C CA . VAL B 1 49 ? 0.823 3.555 11.086 1 95.69 49 VAL B CA 1
ATOM 1516 C C . VAL B 1 49 ? 2.023 4.289 10.492 1 95.69 49 VAL B C 1
ATOM 1518 O O . VAL B 1 49 ? 2.191 4.324 9.266 1 95.69 49 VAL B O 1
ATOM 1521 N N . TRP B 1 50 ? 2.814 4.891 11.352 1 96.75 50 TRP B N 1
ATOM 1522 C CA . TRP B 1 50 ? 3.988 5.664 10.969 1 96.75 50 TRP B CA 1
ATOM 1523 C C . TRP B 1 50 ? 5.27 5.004 11.477 1 96.75 50 TRP B C 1
ATOM 1525 O O . TRP B 1 50 ? 5.613 5.125 12.648 1 96.75 50 TRP B O 1
ATOM 1535 N N . ASN B 1 51 ? 5.973 4.328 10.562 1 94.31 51 ASN B N 1
ATOM 1536 C CA . ASN B 1 51 ? 7.188 3.592 10.906 1 94.31 51 ASN B CA 1
ATOM 1537 C C . ASN B 1 51 ? 6.949 2.629 12.062 1 94.31 51 ASN B C 1
ATOM 1539 O O . ASN B 1 51 ? 7.738 2.586 13.008 1 94.31 51 ASN B O 1
ATOM 1543 N N . GLY B 1 52 ? 5.82 2.008 11.914 1 91.62 52 GLY B N 1
ATOM 1544 C CA . GLY B 1 52 ? 5.543 0.977 12.898 1 91.62 52 GLY B CA 1
ATOM 1545 C C . GLY B 1 52 ? 4.809 1.499 14.117 1 91.62 52 GLY B C 1
ATOM 1546 O O . GLY B 1 52 ? 4.359 0.719 14.961 1 91.62 52 GLY B O 1
ATOM 1547 N N . ASN B 1 53 ? 4.703 2.801 14.234 1 92 53 ASN B N 1
ATOM 1548 C CA . ASN B 1 53 ? 3.967 3.406 15.344 1 92 53 ASN B CA 1
ATOM 1549 C C . ASN B 1 53 ? 2.533 3.744 14.938 1 92 53 ASN B C 1
ATOM 1551 O O . ASN B 1 53 ? 2.311 4.484 13.977 1 92 53 ASN B O 1
ATOM 1555 N N . GLY B 1 54 ? 1.591 3.352 15.742 1 91.94 54 GLY B N 1
ATOM 1556 C CA . GLY B 1 54 ? 0.198 3.465 15.344 1 91.94 54 GLY B CA 1
ATOM 1557 C C . GLY B 1 54 ? -0.538 4.586 16.062 1 91.94 54 GLY B C 1
ATOM 1558 O O . GLY B 1 54 ? -0.193 4.941 17.188 1 91.94 54 GLY B O 1
ATOM 1559 N N . ALA B 1 55 ? -1.479 5.176 15.422 1 93.56 55 ALA B N 1
ATOM 1560 C CA . ALA B 1 55 ? -2.49 6.082 15.961 1 93.56 55 ALA B CA 1
ATOM 1561 C C . ALA B 1 55 ? -3.848 5.84 15.305 1 93.56 55 ALA B C 1
ATOM 1563 O O . ALA B 1 55 ? -3.922 5.492 14.125 1 93.56 55 ALA B O 1
ATOM 1564 N N . ASN B 1 56 ? -4.859 5.934 16.078 1 93.62 56 ASN B N 1
ATOM 1565 C CA . ASN B 1 56 ? -6.199 5.785 15.516 1 93.62 56 ASN B CA 1
ATOM 1566 C C . ASN B 1 56 ? -7.109 6.934 15.93 1 93.62 56 ASN B C 1
ATOM 1568 O O . ASN B 1 56 ? -6.977 7.473 17.031 1 93.62 56 ASN B O 1
ATOM 1572 N N 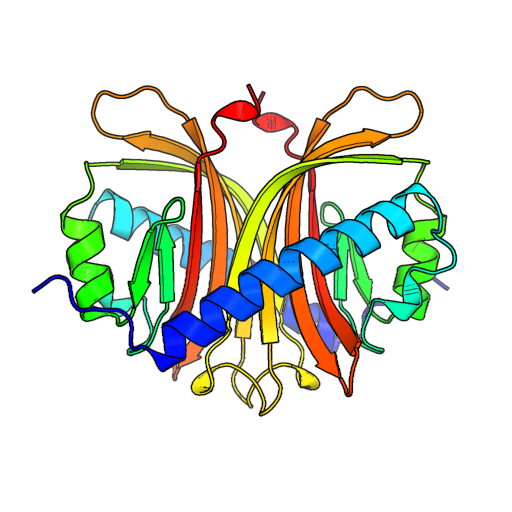. GLY B 1 57 ? -8.07 7.258 15.008 1 94.44 57 GLY B N 1
ATOM 1573 C CA . GLY B 1 57 ? -8.938 8.406 15.234 1 94.44 57 GLY B CA 1
ATOM 1574 C C . GLY B 1 57 ? -8.32 9.711 14.758 1 94.44 57 GLY B C 1
ATOM 1575 O O . GLY B 1 57 ? -7.168 10.016 15.07 1 94.44 57 GLY B O 1
ATOM 1576 N N . LYS B 1 58 ? -9.109 10.461 14.062 1 96.31 58 LYS B N 1
ATOM 1577 C CA . LYS B 1 58 ? -8.586 11.633 13.375 1 96.31 58 LYS B CA 1
ATOM 1578 C C . LYS B 1 58 ? -7.953 12.609 14.359 1 96.31 58 LYS B C 1
ATOM 1580 O O . LYS B 1 58 ? -6.953 13.266 14.047 1 96.31 58 LYS B O 1
ATOM 1585 N N . ASP B 1 59 ? -8.516 12.75 15.586 1 96.88 59 ASP B N 1
ATOM 1586 C CA . ASP B 1 59 ? -7.961 13.688 16.562 1 96.88 59 ASP B CA 1
ATOM 1587 C C . ASP B 1 59 ? -6.59 13.227 17.047 1 96.88 59 ASP B C 1
ATOM 1589 O O . ASP B 1 59 ? -5.668 14.031 17.188 1 96.88 59 ASP B O 1
ATOM 1593 N N . ASN B 1 60 ? -6.484 11.938 17.344 1 96.38 60 ASN B N 1
ATOM 1594 C CA . ASN B 1 60 ? -5.195 11.391 17.75 1 96.38 60 ASN B CA 1
ATOM 1595 C C . ASN B 1 60 ? -4.168 11.477 16.625 1 96.38 60 ASN B C 1
ATOM 1597 O O . ASN B 1 60 ? -2.99 11.727 16.875 1 96.38 60 ASN B O 1
ATOM 1601 N N . ILE B 1 61 ? -4.648 11.234 15.438 1 97.25 61 ILE B N 1
ATOM 1602 C CA . ILE B 1 61 ? -3.762 11.305 14.281 1 97.25 61 ILE B CA 1
ATOM 1603 C C . ILE B 1 61 ? -3.26 12.742 14.109 1 97.25 61 ILE B C 1
ATOM 1605 O O . ILE B 1 61 ? -2.074 12.961 13.852 1 97.25 61 ILE B O 1
ATOM 1609 N N . GLN B 1 62 ? -4.129 13.688 14.289 1 97.75 62 GLN B N 1
ATOM 1610 C CA . GLN B 1 62 ? -3.732 15.094 14.234 1 97.75 62 GLN B CA 1
ATOM 1611 C C . GLN B 1 62 ? -2.629 15.391 15.25 1 97.75 62 GLN B C 1
ATOM 1613 O O . GLN B 1 62 ? -1.633 16.047 14.914 1 97.75 62 GLN B O 1
ATOM 1618 N N . LYS B 1 63 ? -2.789 14.969 16.453 1 96.81 63 LYS B N 1
ATOM 1619 C CA . LYS B 1 63 ? -1.788 15.18 17.484 1 96.81 63 LYS B CA 1
ATOM 1620 C C . LYS B 1 63 ? -0.463 14.516 17.125 1 96.81 63 LYS B C 1
ATOM 1622 O O . LYS B 1 63 ? 0.607 15.07 17.375 1 96.81 63 LYS B O 1
ATOM 1627 N N . TYR B 1 64 ? -0.575 13.344 16.609 1 96.88 64 TYR B N 1
ATOM 1628 C CA . TYR B 1 64 ? 0.619 12.609 16.203 1 96.88 64 TYR B CA 1
ATOM 1629 C C . TYR B 1 64 ? 1.468 13.438 15.25 1 96.88 64 TYR B C 1
ATOM 1631 O O . TYR B 1 64 ? 2.678 13.578 15.445 1 96.88 64 TYR B O 1
ATOM 1639 N N . PHE B 1 65 ? 0.812 14.047 14.25 1 97.19 65 PHE B N 1
ATOM 1640 C CA . PHE B 1 65 ? 1.525 14.812 13.234 1 97.19 65 PHE B CA 1
ATOM 1641 C C . PHE B 1 65 ? 2.133 16.078 13.828 1 97.19 65 PHE B C 1
ATOM 1643 O O . PHE B 1 65 ? 3.197 16.516 13.398 1 97.19 65 PHE B O 1
ATOM 1650 N N . GLN B 1 66 ? 1.456 16.594 14.766 1 95.75 66 GLN B N 1
ATOM 1651 C CA . GLN B 1 66 ? 1.946 17.812 15.383 1 95.75 66 GLN B CA 1
ATOM 1652 C C . GLN B 1 66 ? 3.258 17.578 16.125 1 95.75 66 GLN B C 1
ATOM 1654 O O . GLN B 1 66 ? 4.043 18.5 16.328 1 95.75 66 GLN B O 1
ATOM 1659 N N . GLU B 1 67 ? 3.527 16.344 16.484 1 95.06 67 GLU B N 1
ATOM 1660 C CA . GLU B 1 67 ? 4.719 16.016 17.25 1 95.06 67 GLU B CA 1
ATOM 1661 C C . GLU B 1 67 ? 5.891 15.664 16.344 1 95.06 67 GLU B C 1
ATOM 1663 O O . GLU B 1 67 ? 7.023 15.531 16.812 1 95.06 67 GLU B O 1
ATOM 1668 N N . LEU B 1 68 ? 5.605 15.547 15.07 1 94.31 68 LEU B N 1
ATOM 1669 C CA . LEU B 1 68 ? 6.66 15.195 14.133 1 94.31 68 LEU B CA 1
ATOM 1670 C C . LEU B 1 68 ? 7.504 16.422 13.773 1 94.31 68 LEU B C 1
ATOM 1672 O O . LEU B 1 68 ? 7 17.531 13.75 1 94.31 68 LEU B O 1
ATOM 1676 N N . PRO B 1 69 ? 8.797 16.219 13.492 1 95.38 69 PRO B N 1
ATOM 1677 C CA . PRO B 1 69 ? 9.594 17.328 12.961 1 95.38 69 PRO B CA 1
ATOM 1678 C C . PRO B 1 69 ? 9.102 17.812 11.602 1 95.38 69 PRO B C 1
ATOM 1680 O O . PRO B 1 69 ? 8.398 17.078 10.898 1 95.38 69 PRO B O 1
ATOM 1683 N N . ARG B 1 70 ? 9.516 19.078 11.297 1 96.5 70 ARG B N 1
ATOM 1684 C CA . ARG B 1 70 ? 9.188 19.594 9.969 1 96.5 70 ARG B CA 1
ATOM 1685 C C . ARG B 1 70 ? 9.711 18.656 8.875 1 96.5 70 ARG B C 1
ATOM 1687 O O . ARG B 1 70 ? 10.812 18.125 8.992 1 96.5 70 ARG B O 1
ATOM 1694 N N . SER B 1 71 ? 8.93 18.516 7.848 1 97.88 71 SER B N 1
ATOM 1695 C CA . SER B 1 71 ? 9.289 17.578 6.777 1 97.88 71 SER B CA 1
ATOM 1696 C C . SER B 1 71 ? 9.094 18.219 5.406 1 97.88 71 SER B C 1
ATOM 1698 O O . SER B 1 71 ? 8.438 19.25 5.281 1 97.88 71 SER B O 1
ATOM 1700 N N . GLU B 1 72 ? 9.773 17.656 4.418 1 98.12 72 GLU B N 1
ATOM 1701 C CA . GLU B 1 72 ? 9.617 17.938 2.994 1 98.12 72 GLU B CA 1
ATOM 1702 C C . GLU B 1 72 ? 9.602 16.641 2.174 1 98.12 72 GLU B C 1
ATOM 1704 O O . GLU B 1 72 ? 10.617 15.953 2.074 1 98.12 72 GLU B O 1
ATOM 1709 N N . HIS B 1 73 ? 8.469 16.406 1.643 1 97.75 73 HIS B N 1
ATOM 1710 C CA . HIS B 1 73 ? 8.32 15.18 0.863 1 97.75 73 HIS B CA 1
ATOM 1711 C C . HIS B 1 73 ? 8.43 15.461 -0.631 1 97.75 73 HIS B C 1
ATOM 1713 O O . HIS B 1 73 ? 7.918 16.469 -1.116 1 97.75 73 HIS B O 1
ATOM 1719 N N . ILE B 1 74 ? 9.086 14.539 -1.351 1 97.25 74 ILE B N 1
ATOM 1720 C CA . ILE B 1 74 ? 9.109 14.516 -2.809 1 97.25 74 ILE B CA 1
ATOM 1721 C C . ILE B 1 74 ? 8.656 13.148 -3.311 1 97.25 74 ILE B C 1
ATOM 1723 O O . ILE B 1 74 ? 9.281 12.133 -2.998 1 97.25 74 ILE B O 1
ATOM 1727 N N . MET B 1 75 ? 7.578 13.172 -4.086 1 96.81 75 MET B N 1
ATOM 1728 C CA . MET B 1 75 ? 7.039 11.922 -4.613 1 96.81 75 MET B CA 1
ATOM 1729 C C . MET B 1 75 ? 7.789 11.492 -5.875 1 96.81 75 MET B C 1
ATOM 1731 O O . MET B 1 75 ? 8.086 12.32 -6.734 1 96.81 75 MET B O 1
ATOM 1735 N N . ASN B 1 76 ? 8.078 10.227 -5.969 1 95.62 76 ASN B N 1
ATOM 1736 C CA . ASN B 1 76 ? 8.75 9.664 -7.137 1 95.62 76 ASN B CA 1
ATOM 1737 C C . ASN B 1 76 ? 7.812 8.766 -7.938 1 95.62 76 ASN B C 1
ATOM 1739 O O . ASN B 1 76 ? 7.809 8.805 -9.172 1 95.62 76 ASN B O 1
ATOM 1743 N N . THR B 1 77 ? 7.105 7.898 -7.328 1 95.62 77 THR B N 1
ATOM 1744 C CA . THR B 1 77 ? 6.145 7.023 -7.988 1 95.62 77 THR B CA 1
ATOM 1745 C C . THR B 1 77 ? 4.77 7.141 -7.336 1 95.62 77 THR B C 1
ATOM 1747 O O . THR B 1 77 ? 4.664 7.418 -6.141 1 95.62 77 THR B O 1
ATOM 1750 N N . LEU B 1 78 ? 3.752 6.988 -8.062 1 97.38 78 LEU B N 1
ATOM 1751 C CA . LEU B 1 78 ? 2.357 7.012 -7.637 1 97.38 78 LEU B CA 1
ATOM 1752 C C . LEU B 1 78 ? 1.532 5.996 -8.422 1 97.38 78 LEU B C 1
ATOM 1754 O O . LEU B 1 78 ? 1.495 6.039 -9.656 1 97.38 78 LEU B O 1
ATOM 1758 N N . ASP B 1 79 ? 0.933 5.016 -7.699 1 97.44 79 ASP B N 1
ATOM 1759 C CA . ASP B 1 79 ? -0.009 4.059 -8.273 1 97.44 79 ASP B CA 1
ATOM 1760 C C . ASP B 1 79 ? -1.336 4.074 -7.52 1 97.44 79 ASP B C 1
ATOM 1762 O O . ASP B 1 79 ? -1.379 4.414 -6.332 1 97.44 79 ASP B O 1
ATOM 1766 N N . ALA B 1 80 ? -2.381 3.77 -8.234 1 96.75 80 ALA B N 1
ATOM 1767 C CA . ALA B 1 80 ? -3.697 3.742 -7.602 1 96.75 80 ALA B CA 1
ATOM 1768 C C . ALA B 1 80 ? -4.586 2.672 -8.234 1 96.75 80 ALA B C 1
ATOM 1770 O O . ALA B 1 80 ? -4.512 2.428 -9.438 1 96.75 80 ALA B O 1
ATOM 1771 N N . GLN B 1 81 ? -5.348 2.049 -7.402 1 94.56 81 GLN B N 1
ATOM 1772 C CA . GLN B 1 81 ? -6.281 1.03 -7.871 1 94.56 81 GLN B CA 1
ATOM 1773 C C . GLN B 1 81 ? -7.621 1.141 -7.152 1 94.56 81 GLN B C 1
ATOM 1775 O O . GL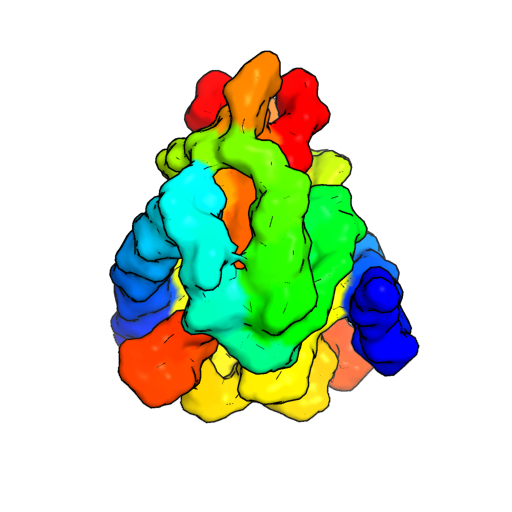N B 1 81 ? -7.668 1.436 -5.953 1 94.56 81 GLN B O 1
ATOM 1780 N N . PRO B 1 82 ? -8.648 0.922 -7.941 1 92.19 82 PRO B N 1
ATOM 1781 C CA . PRO B 1 82 ? -9.945 0.833 -7.266 1 92.19 82 PRO B CA 1
ATOM 1782 C C . PRO B 1 82 ? -10.133 -0.482 -6.516 1 92.19 82 PRO B C 1
ATOM 1784 O O . PRO B 1 82 ? -9.523 -1.494 -6.875 1 92.19 82 PRO B O 1
ATOM 1787 N N . ILE B 1 83 ? -10.805 -0.387 -5.434 1 86.44 83 ILE B N 1
ATOM 1788 C CA . ILE B 1 83 ? -11.227 -1.607 -4.754 1 86.44 83 ILE B CA 1
ATOM 1789 C C . ILE B 1 83 ? -12.586 -2.049 -5.277 1 86.44 83 ILE B C 1
ATOM 1791 O O . ILE B 1 83 ? -13.531 -1.255 -5.32 1 86.44 83 ILE B O 1
ATOM 1795 N N . ILE B 1 84 ? -12.609 -3.162 -5.754 1 74.12 84 ILE B N 1
ATOM 1796 C CA . ILE B 1 84 ? -13.828 -3.621 -6.41 1 74.12 84 ILE B CA 1
ATOM 1797 C C . ILE B 1 84 ? -14.781 -4.223 -5.371 1 74.12 84 ILE B C 1
ATOM 1799 O O . ILE B 1 84 ? -14.344 -4.645 -4.297 1 74.12 84 ILE B O 1
ATOM 1803 N N . ASP B 1 85 ? -16.062 -4.199 -5.645 1 61.88 85 ASP B N 1
ATOM 1804 C CA . ASP B 1 85 ? -17.328 -4.32 -4.926 1 61.88 85 ASP B CA 1
ATOM 1805 C C . ASP B 1 85 ? -17.266 -5.441 -3.893 1 61.88 85 ASP B C 1
ATOM 1807 O O . ASP B 1 85 ? -17.656 -5.25 -2.738 1 61.88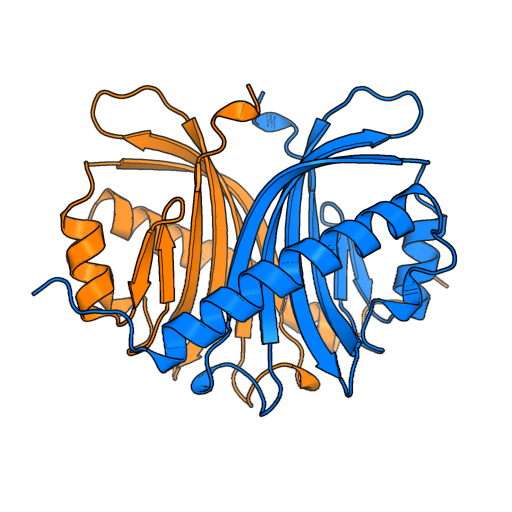 85 ASP B O 1
ATOM 1811 N N . ASP B 1 86 ? -16.828 -6.562 -4.219 1 59.34 86 ASP B N 1
ATOM 1812 C CA . ASP B 1 86 ? -17.047 -7.629 -3.248 1 59.34 86 ASP B CA 1
ATOM 1813 C C . ASP B 1 86 ? -16.203 -7.418 -1.996 1 59.34 86 ASP B C 1
ATOM 1815 O O . ASP B 1 86 ? -16.516 -7.953 -0.931 1 59.34 86 ASP B O 1
ATOM 1819 N N . ALA B 1 87 ? -15.172 -6.547 -2.096 1 54.12 87 ALA B N 1
ATOM 1820 C CA . ALA B 1 87 ? -14.242 -6.387 -0.984 1 54.12 87 ALA B CA 1
ATOM 1821 C C . ALA B 1 87 ? -14.633 -5.203 -0.103 1 54.12 87 ALA B C 1
ATOM 1823 O O . ALA B 1 87 ? -14.219 -5.117 1.055 1 54.12 87 ALA B O 1
ATOM 1824 N N . VAL B 1 88 ? -15.281 -4.262 -0.664 1 56 88 VAL B N 1
ATOM 1825 C CA . VAL B 1 88 ? -15.547 -3.072 0.138 1 56 88 VAL B CA 1
ATOM 1826 C C . VAL B 1 88 ? -17.031 -2.725 0.079 1 56 88 VAL B C 1
ATOM 1828 O O . VAL B 1 88 ? -17.766 -3.229 -0.779 1 56 88 VAL B O 1
ATOM 1831 N N . SER B 1 89 ? -17.453 -1.868 1.147 1 58.47 89 SER B N 1
ATOM 1832 C CA . SER B 1 89 ? -18.797 -1.294 1.251 1 58.47 89 SER B CA 1
ATOM 1833 C C . SER B 1 89 ? -19.219 -0.631 -0.056 1 58.47 89 SER B C 1
ATOM 1835 O O . SER B 1 89 ? -18.438 -0.597 -1.017 1 58.47 89 SER B O 1
ATOM 1837 N N . SER B 1 90 ? -20.406 -0.121 -0.235 1 65.19 90 SER B N 1
ATOM 1838 C CA . SER B 1 90 ? -21.078 0.565 -1.335 1 65.19 90 SER B CA 1
ATOM 1839 C C . SER B 1 90 ? -20.344 1.841 -1.724 1 65.19 90 SER B C 1
ATOM 1841 O O . SER B 1 90 ? -20.562 2.385 -2.809 1 65.19 90 SER B O 1
ATOM 1843 N N . GLN B 1 91 ? -19.344 2.229 -0.98 1 77.94 91 GLN B N 1
ATOM 1844 C CA . GLN B 1 91 ? -18.672 3.494 -1.261 1 77.94 91 GLN B CA 1
ATOM 1845 C C . GLN B 1 91 ? -17.453 3.283 -2.143 1 77.94 91 GLN B C 1
ATOM 1847 O O . GLN B 1 91 ? -16.734 2.297 -1.985 1 77.94 91 GLN B O 1
ATOM 1852 N N . LEU B 1 92 ? -17.234 4.234 -3.029 1 87.06 92 LEU B N 1
ATOM 1853 C CA . LEU B 1 92 ? -16.047 4.211 -3.875 1 87.06 92 LEU B CA 1
ATOM 1854 C C . LEU B 1 92 ? -14.781 4.273 -3.031 1 87.06 92 LEU B C 1
ATOM 1856 O O . LEU B 1 92 ? -14.641 5.164 -2.189 1 87.06 92 LEU B O 1
ATOM 1860 N N . THR B 1 93 ? -13.945 3.336 -3.172 1 91.56 93 THR B N 1
ATOM 1861 C CA . THR B 1 93 ? -12.727 3.211 -2.379 1 91.56 93 THR B CA 1
ATOM 1862 C C . THR B 1 93 ? -11.523 2.916 -3.273 1 91.56 93 THR B C 1
ATOM 1864 O O . THR B 1 93 ? -11.617 2.117 -4.207 1 91.56 93 THR B O 1
ATOM 1867 N N . PHE B 1 94 ? -10.406 3.629 -2.984 1 94.81 94 PHE B N 1
ATOM 1868 C CA . PHE B 1 94 ? -9.172 3.447 -3.744 1 94.81 94 PHE B CA 1
ATOM 1869 C C . PHE B 1 94 ? -8.016 3.08 -2.82 1 94.81 94 PHE B C 1
ATOM 1871 O O . PHE B 1 94 ? -7.973 3.521 -1.67 1 94.81 94 PHE B O 1
ATOM 1878 N N . ILE B 1 95 ? -7.102 2.285 -3.314 1 96.25 95 ILE B N 1
ATOM 1879 C CA . ILE B 1 95 ? -5.789 2.096 -2.705 1 96.25 95 ILE B CA 1
ATOM 1880 C C . ILE B 1 95 ? -4.742 2.895 -3.477 1 96.25 95 ILE B C 1
ATOM 1882 O O . ILE B 1 95 ? -4.664 2.805 -4.703 1 96.25 95 ILE B O 1
ATOM 1886 N N . ILE B 1 96 ? -3.986 3.658 -2.785 1 98.19 96 ILE B N 1
ATOM 1887 C CA . ILE B 1 96 ? -2.939 4.492 -3.367 1 98.19 96 ILE B CA 1
ATOM 1888 C C . ILE B 1 96 ? -1.578 4.066 -2.82 1 98.19 96 ILE B C 1
ATOM 1890 O O . ILE B 1 96 ? -1.411 3.906 -1.609 1 98.19 96 ILE B O 1
ATOM 1894 N N . GLN B 1 97 ? -0.648 3.859 -3.689 1 98.06 97 GLN B N 1
ATOM 1895 C CA . GLN B 1 97 ? 0.72 3.512 -3.318 1 98.06 97 GLN B CA 1
ATOM 1896 C C . GLN B 1 97 ? 1.703 4.582 -3.777 1 98.06 97 GLN B C 1
ATOM 1898 O O . GLN B 1 97 ? 1.753 4.926 -4.961 1 98.06 97 GLN B O 1
ATOM 1903 N N . VAL B 1 98 ? 2.484 5.062 -2.82 1 98 98 VAL B N 1
ATOM 1904 C CA . VAL B 1 98 ? 3.42 6.145 -3.104 1 98 98 VAL B CA 1
ATOM 1905 C C . VAL B 1 98 ? 4.828 5.734 -2.684 1 98 98 VAL B C 1
ATOM 1907 O O . VAL B 1 98 ? 5.008 5.051 -1.672 1 98 98 VAL B O 1
ATOM 1910 N N . SER B 1 99 ? 5.801 6.16 -3.426 1 96.88 99 SER B N 1
ATOM 1911 C CA . SER B 1 99 ? 7.195 6.152 -2.988 1 96.88 99 SER B CA 1
ATOM 1912 C C . SER B 1 99 ? 7.875 7.484 -3.287 1 96.88 99 SER B C 1
ATOM 1914 O O . SER B 1 99 ? 7.414 8.242 -4.145 1 96.88 99 SER B O 1
ATOM 1916 N N . GLY B 1 100 ? 8.891 7.789 -2.541 1 96.25 100 GLY B N 1
ATOM 1917 C CA . GLY B 1 100 ? 9.641 9.023 -2.723 1 96.25 100 GLY B CA 1
ATOM 1918 C C . GLY B 1 100 ? 10.734 9.211 -1.687 1 96.25 100 GLY B C 1
ATOM 1919 O O . GLY B 1 100 ? 11.258 8.234 -1.143 1 96.25 100 GLY B O 1
ATOM 1920 N N . THR B 1 101 ? 11.086 10.469 -1.545 1 96.06 101 THR B N 1
ATOM 1921 C CA . THR B 1 101 ? 12.062 10.82 -0.521 1 96.06 101 THR B CA 1
ATOM 1922 C C . THR B 1 101 ? 11.484 11.852 0.446 1 96.06 101 THR B C 1
ATOM 1924 O O . THR B 1 101 ? 10.578 12.602 0.091 1 96.06 101 THR B O 1
ATOM 1927 N N . VAL B 1 102 ? 12 11.828 1.607 1 96.88 102 VAL B N 1
ATOM 1928 C CA . VAL B 1 102 ? 11.57 12.797 2.609 1 96.88 102 VAL B CA 1
ATOM 1929 C C . VAL B 1 102 ? 12.781 13.297 3.391 1 96.88 102 VAL B C 1
ATOM 1931 O O . VAL B 1 102 ? 13.703 12.531 3.689 1 96.88 102 VAL B O 1
ATOM 1934 N N . LYS B 1 103 ? 12.773 14.539 3.662 1 96.75 103 LYS B N 1
ATOM 1935 C CA . LYS B 1 103 ? 13.727 15.18 4.559 1 96.75 103 LYS B CA 1
ATOM 1936 C C . LYS B 1 103 ? 13.039 15.719 5.809 1 96.75 103 LYS B C 1
ATOM 1938 O O . LYS B 1 103 ? 12.078 16.484 5.711 1 96.75 103 LYS B O 1
ATOM 1943 N N . PHE B 1 104 ? 13.555 15.258 6.902 1 95.31 104 PHE B N 1
ATOM 1944 C CA . PHE B 1 104 ? 13.086 15.805 8.172 1 95.31 104 PHE B CA 1
ATOM 1945 C C . PHE B 1 104 ? 14.094 16.797 8.734 1 95.31 104 PHE B C 1
ATOM 1947 O O . PHE B 1 104 ? 15.258 16.453 8.945 1 95.31 104 PHE B O 1
ATOM 1954 N N . GLN B 1 105 ? 13.578 18 9.062 1 89.81 105 GLN B N 1
ATOM 1955 C CA . GLN B 1 105 ? 14.375 19.062 9.664 1 89.81 105 GLN B CA 1
ATOM 1956 C C . GLN B 1 105 ? 15.82 19 9.188 1 89.81 105 GLN B C 1
ATOM 1958 O O . GLN B 1 105 ? 16.094 19.172 7.992 1 89.81 105 GLN B O 1
ATOM 1963 N N . ASP B 1 106 ? 16.828 18.703 10.055 1 88.44 106 ASP B N 1
ATOM 1964 C CA . ASP B 1 106 ? 18.25 18.75 9.758 1 88.44 106 ASP B CA 1
ATOM 1965 C C . ASP B 1 106 ? 18.828 17.344 9.594 1 88.44 106 ASP B C 1
ATOM 1967 O O . ASP B 1 106 ? 20.016 17.109 9.828 1 88.44 106 ASP B O 1
ATOM 1971 N N . ASN B 1 107 ? 17.953 16.484 9.102 1 92.31 107 ASN B N 1
ATOM 1972 C CA . ASN B 1 107 ? 18.375 15.117 8.852 1 92.31 107 ASN B CA 1
ATOM 1973 C C . ASN B 1 107 ? 18.562 14.852 7.355 1 92.31 107 ASN B C 1
ATOM 1975 O O . ASN B 1 107 ? 18.078 15.617 6.523 1 92.31 107 ASN B O 1
ATOM 1979 N N . PRO B 1 108 ? 19.328 13.828 7.035 1 93.75 108 PRO B N 1
ATOM 1980 C CA . PRO B 1 108 ? 19.484 13.477 5.621 1 93.75 108 PRO B CA 1
ATOM 1981 C C . PRO B 1 108 ? 18.172 13.039 4.977 1 93.75 108 PRO B C 1
ATOM 1983 O O . PRO B 1 108 ? 17.281 12.516 5.66 1 93.75 108 PRO B O 1
ATOM 1986 N N . THR B 1 109 ? 18.062 13.266 3.691 1 95.38 109 THR B N 1
ATOM 1987 C CA . THR B 1 109 ? 16.953 12.781 2.893 1 95.38 109 THR B CA 1
ATOM 1988 C C . THR B 1 109 ? 16.906 11.258 2.889 1 95.38 109 THR B C 1
ATOM 1990 O O . THR B 1 109 ? 17.938 10.602 2.76 1 95.38 109 THR B O 1
ATOM 1993 N N . LYS B 1 110 ? 15.734 10.656 3.074 1 94.25 110 LYS B N 1
ATOM 1994 C CA . LYS B 1 110 ? 15.555 9.211 3.092 1 94.25 110 LYS B CA 1
ATOM 1995 C C . LYS B 1 110 ? 14.43 8.781 2.15 1 94.25 110 LYS B C 1
ATOM 1997 O O . LYS B 1 110 ? 13.438 9.5 1.999 1 94.25 110 LYS B O 1
ATOM 2002 N N . PRO B 1 111 ? 14.586 7.59 1.554 1 95.12 111 PRO B N 1
ATOM 2003 C CA . PRO B 1 111 ? 13.453 7.051 0.789 1 95.12 111 PRO B CA 1
ATOM 2004 C C . PRO B 1 111 ? 12.312 6.57 1.681 1 95.12 111 PRO B C 1
ATOM 2006 O O . PRO B 1 111 ? 12.547 6.113 2.803 1 95.12 111 PRO B O 1
ATOM 2009 N N . PHE B 1 112 ? 11.102 6.715 1.199 1 96.44 112 PHE B N 1
ATOM 2010 C CA . PHE B 1 112 ? 9.953 6.215 1.939 1 96.44 112 PHE B CA 1
ATOM 2011 C C . PHE B 1 112 ? 8.961 5.535 1.001 1 96.44 112 PHE B C 1
ATOM 2013 O O . PHE B 1 112 ? 9.039 5.703 -0.218 1 96.44 112 PHE B O 1
ATOM 2020 N N . GLN B 1 113 ? 8.133 4.738 1.532 1 96.94 113 GLN B N 1
ATOM 2021 C CA . GLN B 1 113 ? 6.918 4.223 0.903 1 96.94 113 GLN B CA 1
ATOM 2022 C C . GLN B 1 113 ? 5.691 4.492 1.77 1 96.94 113 GLN B C 1
ATOM 2024 O O . GLN B 1 113 ? 5.789 4.52 2.998 1 96.94 113 GLN B O 1
ATOM 2029 N N . GLN B 1 114 ? 4.59 4.707 1.146 1 98.06 114 GLN B N 1
ATOM 2030 C CA . GLN B 1 114 ? 3.35 4.988 1.862 1 98.06 114 GLN B CA 1
ATOM 2031 C C . GLN B 1 114 ? 2.141 4.445 1.105 1 98.06 114 GLN B C 1
ATOM 2033 O O . GLN B 1 114 ? 2.082 4.527 -0.123 1 98.06 114 GLN B O 1
ATOM 2038 N N . THR B 1 115 ? 1.207 3.863 1.813 1 98.38 115 THR B N 1
ATOM 2039 C CA . THR B 1 115 ? -0.025 3.338 1.233 1 98.38 115 THR B CA 1
ATOM 2040 C C . THR B 1 115 ? -1.246 3.949 1.915 1 98.38 115 THR B C 1
ATOM 2042 O O . THR B 1 115 ? -1.324 3.984 3.145 1 98.38 115 THR B O 1
ATOM 2045 N N . PHE B 1 116 ? -2.164 4.426 1.088 1 97.81 116 PHE B N 1
ATOM 2046 C CA . PHE B 1 116 ? -3.43 4.953 1.58 1 97.81 116 PHE B CA 1
ATOM 2047 C C . PHE B 1 116 ? -4.598 4.094 1.104 1 97.81 116 PHE B C 1
ATOM 2049 O O . PHE B 1 116 ? -4.602 3.623 -0.036 1 97.81 116 PHE B O 1
ATOM 2056 N N . MET B 1 117 ? -5.504 3.908 1.948 1 95.44 117 MET B N 1
ATOM 2057 C CA . MET B 1 117 ? -6.859 3.564 1.519 1 95.44 117 MET B CA 1
ATOM 2058 C C . MET B 1 117 ? -7.812 4.734 1.737 1 95.44 117 MET B C 1
ATOM 2060 O O . MET B 1 117 ? -8.008 5.176 2.871 1 95.44 117 MET B O 1
ATOM 2064 N N . ILE B 1 118 ? -8.391 5.195 0.655 1 95.44 118 ILE B N 1
ATOM 2065 C CA . ILE B 1 118 ? -9.281 6.34 0.784 1 95.44 118 ILE B CA 1
ATOM 2066 C C . ILE B 1 118 ? -10.68 5.957 0.307 1 95.44 118 ILE B C 1
ATOM 2068 O O . ILE B 1 118 ? -10.836 5.113 -0.58 1 95.44 118 ILE B O 1
ATOM 2072 N N . THR B 1 119 ? -11.633 6.617 0.864 1 92.81 119 THR B N 1
ATOM 2073 C CA . THR B 1 119 ? -13.031 6.371 0.512 1 92.81 119 THR B CA 1
ATOM 2074 C C . THR B 1 119 ? -13.789 7.684 0.339 1 92.81 119 THR B C 1
ATOM 2076 O O . THR B 1 119 ? -13.484 8.672 1.007 1 92.81 119 THR B O 1
ATOM 2079 N N . ALA B 1 120 ? -14.688 7.59 -0.555 1 91.25 120 ALA B N 1
ATOM 2080 C CA . ALA B 1 120 ? -15.492 8.781 -0.807 1 91.25 120 ALA B CA 1
ATOM 2081 C C . ALA B 1 120 ? -16.562 8.953 0.267 1 91.25 120 ALA B C 1
ATOM 2083 O O . ALA B 1 120 ? -17.297 8.008 0.586 1 91.25 120 ALA B O 1
ATOM 2084 N N . GLN B 1 121 ? -16.641 10.07 0.892 1 89.06 121 GLN B N 1
ATOM 2085 C CA . GLN B 1 121 ? -17.703 10.508 1.792 1 89.06 121 GLN B CA 1
ATOM 2086 C C . GLN B 1 121 ? -18.312 11.812 1.316 1 89.06 121 GLN B C 1
ATOM 2088 O O . GLN B 1 121 ? -17.797 12.891 1.587 1 89.06 121 GLN B O 1
ATOM 2093 N N . GLY B 1 122 ? -19.531 11.672 0.749 1 86.94 122 GLY B N 1
ATOM 2094 C CA . GLY B 1 122 ? -20.047 12.844 0.063 1 86.94 122 GLY B CA 1
ATOM 2095 C C . GLY B 1 122 ? -19.156 13.32 -1.065 1 86.94 122 GLY B C 1
ATOM 2096 O O . GLY B 1 122 ? -18.797 12.539 -1.947 1 86.94 122 GLY B O 1
ATOM 2097 N N . ASP B 1 123 ? -18.719 14.5 -1.103 1 88.38 123 ASP B N 1
ATOM 2098 C CA . ASP B 1 123 ? -17.891 15.07 -2.156 1 88.38 123 ASP B CA 1
ATOM 2099 C C . ASP B 1 123 ? -16.422 15.109 -1.738 1 88.38 123 ASP B C 1
ATOM 2101 O O . ASP B 1 123 ? -15.594 15.75 -2.395 1 88.38 123 ASP B O 1
ATOM 2105 N N . LYS B 1 124 ? -16.141 14.406 -0.71 1 93.31 124 LYS B N 1
ATOM 2106 C CA . LYS B 1 124 ? -14.766 14.461 -0.214 1 93.31 124 LYS B CA 1
ATOM 2107 C C . LYS B 1 124 ? -14.164 13.062 -0.099 1 93.31 124 LYS B C 1
ATOM 2109 O O . LYS B 1 124 ? -14.883 12.086 0.108 1 93.31 124 LYS B O 1
ATOM 2114 N N . TRP B 1 125 ? -12.883 13.031 -0.26 1 95.44 125 TRP B N 1
ATOM 2115 C CA . TRP B 1 125 ? -12.125 11.805 -0.007 1 95.44 125 TRP B CA 1
ATOM 2116 C C . TRP B 1 125 ? -11.531 11.82 1.396 1 95.44 125 TRP B C 1
ATOM 2118 O O . TRP B 1 125 ? -10.977 12.828 1.832 1 95.44 125 TRP B O 1
ATOM 2128 N N . LYS B 1 126 ? -11.719 10.719 2.092 1 96.12 126 LYS B N 1
ATOM 2129 C CA . LYS B 1 126 ? -11.156 10.578 3.434 1 96.12 126 LYS B CA 1
ATOM 2130 C C . LYS B 1 126 ? -10.258 9.352 3.529 1 96.12 126 LYS B C 1
ATOM 2132 O O . LYS B 1 126 ? -10.531 8.328 2.896 1 96.12 126 LYS B O 1
ATOM 2137 N N . ILE B 1 127 ? -9.289 9.43 4.383 1 97 127 ILE B N 1
ATOM 2138 C CA . ILE B 1 127 ? -8.352 8.328 4.594 1 97 127 ILE B CA 1
ATOM 2139 C C . ILE B 1 127 ? -8.906 7.371 5.641 1 97 127 ILE B C 1
ATOM 2141 O O . ILE B 1 127 ? -9.164 7.762 6.781 1 97 127 ILE B O 1
ATOM 2145 N N . ALA B 1 128 ? -9.07 6.188 5.242 1 94.75 128 ALA B N 1
ATOM 2146 C CA . ALA B 1 128 ? -9.438 5.133 6.18 1 94.75 128 ALA B CA 1
ATOM 2147 C C . ALA B 1 128 ? -8.195 4.48 6.789 1 94.75 128 ALA B C 1
ATOM 2149 O O . ALA B 1 128 ? -8.195 4.109 7.965 1 94.75 128 ALA B O 1
ATOM 2150 N N . SER B 1 129 ? -7.191 4.312 6.012 1 95.56 129 SER B N 1
ATOM 2151 C CA . SER B 1 129 ? -5.941 3.684 6.422 1 95.56 129 SER B CA 1
ATOM 2152 C C . SER B 1 129 ? -4.742 4.371 5.777 1 95.56 129 SER B C 1
ATOM 2154 O O . SER B 1 129 ? -4.766 4.68 4.586 1 95.56 129 SER B O 1
ATOM 2156 N N . ASP B 1 130 ? -3.764 4.688 6.578 1 97.94 130 ASP B N 1
ATOM 2157 C CA . ASP B 1 130 ? -2.523 5.352 6.184 1 97.94 130 ASP B CA 1
ATOM 2158 C C . ASP B 1 130 ? -1.311 4.641 6.781 1 97.94 130 ASP B C 1
ATOM 2160 O O . ASP B 1 130 ? -1.149 4.598 8 1 97.94 130 ASP B O 1
ATOM 2164 N N . CYS B 1 131 ? -0.416 4.105 5.926 1 98.06 131 CYS B N 1
ATOM 2165 C CA . CYS B 1 131 ? 0.78 3.41 6.391 1 98.06 131 CYS B CA 1
ATOM 2166 C C . CYS B 1 131 ? 2.033 3.992 5.746 1 98.06 131 CYS B C 1
ATOM 2168 O O . CYS B 1 131 ? 2.229 3.873 4.535 1 98.06 131 CYS B O 1
ATOM 2170 N N . PHE B 1 132 ? 2.887 4.602 6.551 1 98.12 132 PHE B N 1
ATOM 2171 C CA . PHE B 1 132 ? 4.141 5.219 6.129 1 98.12 132 PHE B CA 1
ATOM 2172 C C . PHE B 1 132 ? 5.336 4.43 6.648 1 98.12 132 PHE B C 1
ATOM 2174 O O . PHE B 1 132 ? 5.383 4.066 7.824 1 98.12 132 PHE B O 1
ATOM 2181 N N . ARG B 1 133 ? 6.332 4.148 5.805 1 97.31 133 ARG B N 1
ATOM 2182 C CA . ARG B 1 133 ? 7.539 3.432 6.203 1 97.31 133 ARG B CA 1
ATOM 2183 C C . ARG B 1 133 ? 8.773 4.027 5.535 1 97.31 133 ARG B C 1
ATOM 2185 O O . ARG B 1 133 ? 8.836 4.137 4.309 1 97.31 133 ARG B O 1
ATOM 2192 N N . LEU B 1 134 ? 9.766 4.453 6.375 1 95.81 134 LEU B N 1
ATOM 2193 C CA . LEU B 1 134 ? 11.07 4.82 5.844 1 95.81 134 LEU B CA 1
ATOM 2194 C C . LEU B 1 134 ? 11.82 3.592 5.352 1 95.81 134 LEU B C 1
ATOM 2196 O O . LEU B 1 134 ? 11.75 2.523 5.965 1 95.81 134 LEU B O 1
ATOM 2200 N N . GLN B 1 135 ? 12.508 3.736 4.238 1 92.44 135 GLN B N 1
ATOM 2201 C CA . GLN B 1 135 ? 13.273 2.646 3.643 1 92.44 135 GLN B CA 1
ATOM 2202 C C . GLN B 1 135 ? 14.766 2.842 3.867 1 92.44 135 GLN B C 1
ATOM 2204 O O . GLN B 1 135 ? 15.523 3.035 2.912 1 92.44 135 GLN B O 1
ATOM 2209 N N . ASP B 1 136 ? 15.18 2.738 5.051 1 78 136 ASP B N 1
ATOM 2210 C CA . ASP B 1 136 ? 16.578 2.973 5.414 1 78 136 ASP B CA 1
ATOM 2211 C C . ASP B 1 136 ? 17.5 1.963 4.742 1 78 136 ASP B C 1
ATOM 2213 O O . ASP B 1 136 ? 18.625 2.295 4.371 1 78 136 ASP B O 1
ATOM 2217 N N . ALA B 1 137 ? 17.109 0.654 4.832 1 63.34 137 ALA B N 1
ATOM 2218 C CA . ALA B 1 137 ? 18.016 -0.455 4.531 1 63.34 137 ALA B CA 1
ATOM 2219 C C . ALA B 1 137 ? 18.219 -0.606 3.029 1 63.34 137 ALA B C 1
ATOM 2221 O O . ALA B 1 137 ? 18.938 -1.501 2.58 1 63.34 137 ALA B O 1
ATOM 2222 N N . ILE B 1 138 ? 17.328 -0.015 2.232 1 54.91 138 ILE B N 1
ATOM 2223 C CA . ILE B 1 138 ? 17.531 -0.347 0.827 1 54.91 138 ILE B CA 1
ATOM 2224 C C . ILE B 1 138 ? 18.875 0.2 0.359 1 54.91 138 ILE B C 1
ATOM 2226 O O . ILE B 1 138 ? 19.453 -0.288 -0.62 1 54.91 138 ILE B O 1
ATOM 2230 N N . PHE B 1 139 ? 19.453 1.168 1.087 1 44.53 139 PHE B N 1
ATOM 2231 C CA . PHE B 1 139 ? 20.797 1.602 0.698 1 44.53 139 PHE B CA 1
ATOM 2232 C C . PHE B 1 139 ? 21.844 1.088 1.682 1 44.53 139 PHE B C 1
ATOM 2234 O O . PHE B 1 139 ? 21.531 0.866 2.855 1 44.53 139 PHE B O 1
#